Protein AF-0000000076389099 (afdb_homodimer)

Solvent-accessible surface area (backbone atoms only — not comparable to full-atom values): 16074 Å² total; per-residue (Å²): 128,78,60,70,57,68,73,58,76,85,37,38,51,99,83,23,36,51,42,69,87,50,42,46,72,28,43,32,80,46,98,59,46,45,61,16,41,26,41,45,70,89,50,29,36,35,32,27,28,55,93,76,33,27,37,35,35,23,40,55,43,75,42,72,93,77,41,32,37,44,74,42,82,73,49,76,37,84,53,46,90,39,62,63,44,41,48,42,60,40,80,84,64,50,34,39,34,37,34,8,23,58,6,36,41,32,43,18,41,65,90,44,66,85,50,58,37,33,40,80,76,37,53,44,87,58,46,4,33,57,35,67,25,59,22,75,72,51,45,39,35,38,37,25,22,53,70,71,15,36,35,37,36,41,29,64,108,129,79,63,70,56,69,74,59,77,85,37,38,51,100,84,22,36,52,42,70,88,51,41,46,72,27,43,31,78,45,97,58,44,45,60,16,42,26,40,44,69,91,49,28,37,35,34,27,28,54,91,76,32,25,37,35,35,24,41,55,42,75,42,72,94,75,42,33,37,43,72,43,82,74,47,75,36,82,53,48,91,40,64,64,44,43,50,42,61,41,81,84,64,50,36,38,36,36,34,8,23,58,4,37,43,32,43,18,40,66,90,45,66,84,48,57,37,33,40,79,75,37,53,45,90,58,45,4,32,58,35,68,25,57,23,75,70,50,46,39,34,40,36,26,22,54,72,70,16,36,36,35,35,41,29,62,107

Nearest PDB structures (foldseek):
  8j07-assembly1_i8  TM=8.523E-01  e=2.805E-09  Homo sapiens
  8era-assembly1_C  TM=6.599E-01  e=3.822E-05  Homo sapiens
  7y61-assembly1_N  TM=7.732E-01  e=1.620E-04  Homo sapiens
  7y61-assembly1_L  TM=7.638E-01  e=5.846E-04  Homo sapiens
  7mq8-assembly1_LT  TM=7.520E-01  e=2.757E-03  Homo sapiens

pLDDT: mean 86.6, std 12.48, range [26.02, 97.38]

Foldseek 3Di:
DPPPDPPQVVQAPPVSHGHPVVDQAADDDDPADFPEKEDAPPQWIWTAGPVQQKIWIWGWADDVVVRYIDTHTDDIEHHDPADDKYWYAALVNQWIWIWFQCQKIWIAGPVGRHDIDIDRFDHNVQRHWDDKDADNVNFKIWTAGDHDRDIDIDGDD/DPPPDPPQVVQAPPVSHGHPVVDQAADDDDPADFPEKEDAPPQWIWTAGPVQQKIWIWGWADDVVVRYIDTHTDDIEHHDPADDKYWYAALVNQWIWMWFQCQKIWIAGPVGRHDIDIDRFDHSVQRHWDDKDADNVNFKIWTAGDHDRDIDIGGDD

InterPro domains:
  IPR001680 WD40 repeat [PF00400] (78-108)
  IPR015943 WD40/YVTN repeat-like-containing domain superfamily [G3DSA:2.130.10.10] (15-155)
  IPR036322 WD40-repeat-containing domain superfamily [SSF50978] (26-150)

Structure (mmCIF, N/CA/C/O backbone):
data_AF-0000000076389099-model_v1
#
loop_
_entity.id
_entity.type
_entity.pdbx_description
1 polymer 'Cilia- and flagella-associated protein 43'
#
loop_
_atom_site.group_PDB
_atom_site.id
_atom_site.type_symbol
_atom_site.label_atom_id
_atom_site.label_alt_id
_atom_site.label_comp_id
_atom_site.label_asym_id
_atom_site.label_entity_id
_atom_site.label_seq_id
_atom_site.pdbx_PDB_ins_code
_atom_site.Cartn_x
_atom_site.Cartn_y
_atom_site.Cartn_z
_atom_site.occupancy
_atom_site.B_iso_or_equiv
_atom_site.auth_seq_id
_atom_site.auth_comp_id
_atom_site.auth_asym_id
_atom_site.auth_atom_id
_atom_site.pdbx_PDB_model_num
ATOM 1 N N . MET A 1 1 ? 6.801 -14.445 18.078 1 26.02 1 MET A N 1
ATOM 2 C CA . MET A 1 1 ? 6.898 -15.586 17.172 1 26.02 1 MET A CA 1
ATOM 3 C C . MET A 1 1 ? 7.344 -15.141 15.781 1 26.02 1 MET A C 1
ATOM 5 O O . MET A 1 1 ? 6.816 -14.164 15.242 1 26.02 1 MET A O 1
ATOM 9 N N . SER A 1 2 ? 8.555 -15.438 15.43 1 31.42 2 SER A N 1
ATOM 10 C CA . SER A 1 2 ? 9.234 -15.195 14.156 1 31.42 2 SER A CA 1
ATOM 11 C C . SER A 1 2 ? 8.367 -15.633 12.984 1 31.42 2 SER A C 1
ATOM 13 O O . SER A 1 2 ? 7.934 -16.781 12.914 1 31.42 2 SER A O 1
ATOM 15 N N . VAL A 1 3 ? 7.43 -14.883 12.625 1 38.19 3 VAL A N 1
ATOM 16 C CA . VAL A 1 3 ? 6.66 -15.352 11.477 1 38.19 3 VAL A CA 1
ATOM 17 C C . VAL A 1 3 ? 7.602 -15.922 10.422 1 38.19 3 VAL A C 1
ATOM 19 O O . VAL A 1 3 ? 8.477 -15.211 9.914 1 38.19 3 VAL A O 1
ATOM 22 N N . SER A 1 4 ? 7.918 -17.156 10.57 1 43 4 SER A N 1
ATOM 23 C CA . SER A 1 4 ? 8.75 -17.891 9.625 1 43 4 SER A CA 1
ATOM 24 C C . SER A 1 4 ? 8.305 -17.625 8.188 1 43 4 SER A C 1
ATOM 26 O O . SER A 1 4 ? 7.141 -17.859 7.844 1 43 4 SER A O 1
ATOM 28 N N . VAL A 1 5 ? 8.742 -16.531 7.664 1 50.53 5 VAL A N 1
ATOM 29 C CA . VAL A 1 5 ? 8.508 -16.375 6.23 1 50.53 5 VAL A CA 1
ATOM 30 C C . VAL A 1 5 ? 8.984 -17.625 5.5 1 50.53 5 VAL A C 1
ATOM 32 O O . VAL A 1 5 ? 9.992 -18.234 5.871 1 50.53 5 VAL A O 1
ATOM 35 N N . PRO A 1 6 ? 8.148 -18.281 4.812 1 55.38 6 PRO A N 1
ATOM 36 C CA . PRO A 1 6 ? 8.57 -19.453 4.059 1 55.38 6 PRO A CA 1
ATOM 37 C C . PRO A 1 6 ? 9.914 -19.266 3.354 1 55.38 6 PRO A C 1
ATOM 39 O O . PRO A 1 6 ? 10.25 -18.141 2.963 1 55.38 6 PRO A O 1
ATOM 42 N N . ASP A 1 7 ? 10.883 -20.078 3.682 1 58.12 7 ASP A N 1
ATOM 43 C CA . ASP A 1 7 ? 12.156 -20.078 2.979 1 58.12 7 ASP A CA 1
ATOM 44 C C . ASP A 1 7 ? 11.953 -20.125 1.466 1 58.12 7 ASP A C 1
ATOM 46 O O . ASP A 1 7 ? 11.828 -21.203 0.888 1 58.12 7 ASP A O 1
ATOM 50 N N . TYR A 1 8 ? 11.664 -19 0.843 1 59.75 8 TYR A N 1
ATOM 51 C CA . TYR A 1 8 ? 11.398 -18.891 -0.588 1 59.75 8 TYR A CA 1
ATOM 52 C C . TYR A 1 8 ? 12.641 -19.234 -1.397 1 59.75 8 TYR A C 1
ATOM 54 O O . TYR A 1 8 ? 12.547 -19.562 -2.58 1 59.75 8 TYR A O 1
ATOM 62 N N . SER A 1 9 ? 13.828 -19.203 -0.757 1 59.47 9 SER A N 1
ATOM 63 C CA . SER A 1 9 ? 15.07 -19.375 -1.502 1 59.47 9 SER A CA 1
ATOM 64 C C . SER A 1 9 ? 15.18 -20.781 -2.084 1 59.47 9 SER A C 1
ATOM 66 O O . SER A 1 9 ? 15.711 -20.969 -3.182 1 59.47 9 SER A O 1
ATOM 68 N N . GLN A 1 10 ? 14.711 -21.75 -1.269 1 60.28 10 GLN A N 1
ATOM 69 C CA . GLN A 1 10 ? 14.898 -23.125 -1.722 1 60.28 10 GLN A CA 1
ATOM 70 C C . GLN A 1 10 ? 13.82 -23.531 -2.727 1 60.28 10 GLN A C 1
ATOM 72 O O . GLN A 1 10 ? 13.898 -24.594 -3.338 1 60.28 10 GLN A O 1
ATOM 77 N N . ALA A 1 11 ? 12.992 -22.578 -3.061 1 66.5 11 ALA A N 1
ATOM 78 C CA . ALA A 1 11 ? 11.836 -22.984 -3.859 1 66.5 11 ALA A CA 1
ATOM 79 C C . ALA A 1 11 ? 11.789 -22.219 -5.18 1 66.5 11 ALA A C 1
ATOM 81 O 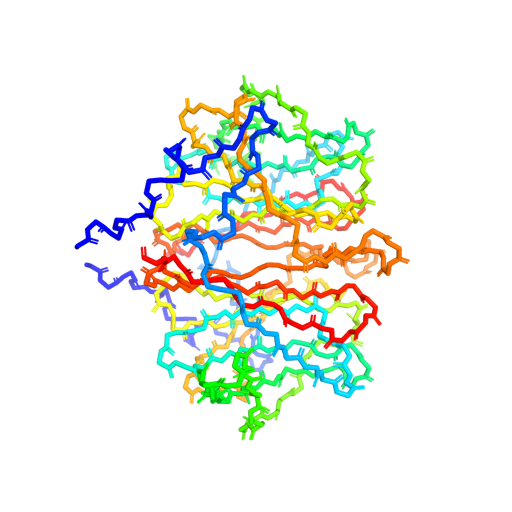O . ALA A 1 11 ? 10.711 -21.969 -5.723 1 66.5 11 ALA A O 1
ATOM 82 N N . THR A 1 12 ? 13.039 -21.875 -5.652 1 75.5 12 THR A N 1
ATOM 83 C CA . THR A 1 12 ? 12.969 -21.078 -6.875 1 75.5 12 THR A CA 1
ATOM 84 C C . THR A 1 12 ? 13.742 -21.75 -8.008 1 75.5 12 THR A C 1
ATOM 86 O O . THR A 1 12 ? 14.648 -22.547 -7.754 1 75.5 12 THR A O 1
ATOM 89 N N . ASN A 1 13 ? 13.289 -21.609 -9.234 1 78.75 13 ASN A N 1
ATOM 90 C CA . ASN A 1 13 ? 14.062 -22.047 -10.391 1 78.75 13 ASN A CA 1
ATOM 91 C C . ASN A 1 13 ? 15.211 -21.078 -10.688 1 78.75 13 ASN A C 1
ATOM 93 O O . ASN A 1 13 ? 15.5 -20.188 -9.891 1 78.75 13 ASN A O 1
ATOM 97 N N . TYR A 1 14 ? 15.922 -21.422 -11.805 1 76 14 TYR A N 1
ATOM 98 C CA . TYR A 1 14 ? 17.125 -20.656 -12.133 1 76 14 TYR A CA 1
ATOM 99 C C . TYR A 1 14 ? 16.766 -19.203 -12.453 1 76 14 TYR A C 1
ATOM 101 O O . TYR A 1 14 ? 17.641 -18.328 -12.445 1 76 14 TYR A O 1
ATOM 109 N N . ARG A 1 15 ? 15.523 -18.953 -12.75 1 78.56 15 ARG A N 1
ATOM 110 C CA . ARG A 1 15 ? 15.086 -17.594 -13.07 1 78.56 15 ARG A CA 1
ATOM 111 C C . ARG A 1 15 ? 14.547 -16.891 -11.828 1 78.56 15 ARG A C 1
ATOM 113 O O . ARG A 1 15 ? 13.984 -15.797 -11.922 1 78.56 15 ARG A O 1
ATOM 120 N N . GLY A 1 16 ? 14.57 -17.484 -10.695 1 81.19 16 GLY A N 1
ATOM 121 C CA . GLY A 1 16 ? 14.102 -16.875 -9.461 1 81.19 16 GLY A CA 1
ATOM 122 C C . GLY A 1 16 ? 12.602 -17.016 -9.266 1 81.19 16 GLY A C 1
ATOM 123 O O . GLY A 1 16 ? 12.016 -16.344 -8.414 1 81.19 16 GLY A O 1
ATOM 124 N N . GLU A 1 17 ? 12.008 -17.812 -10.133 1 84.12 17 GLU A N 1
ATOM 125 C CA . GLU A 1 17 ? 10.57 -18.016 -10.016 1 84.12 17 GLU A CA 1
ATOM 126 C C . GLU A 1 17 ? 10.242 -19.062 -8.945 1 84.12 17 GLU A C 1
ATOM 128 O O . GLU A 1 17 ? 10.836 -20.141 -8.922 1 84.12 17 GLU A O 1
ATOM 133 N N . LEU A 1 18 ? 9.367 -18.656 -8.102 1 82.69 18 LEU A N 1
ATOM 134 C CA . LEU A 1 18 ? 8.961 -19.562 -7.031 1 82.69 18 LEU A CA 1
ATOM 135 C C . LEU A 1 18 ? 8.211 -20.766 -7.598 1 82.69 18 LEU A C 1
ATOM 137 O O . LEU A 1 18 ? 7.352 -20.625 -8.469 1 82.69 18 LEU A O 1
ATOM 141 N N . ALA A 1 19 ? 8.531 -21.891 -7.02 1 77.06 19 ALA A N 1
ATOM 142 C CA . ALA A 1 19 ? 7.867 -23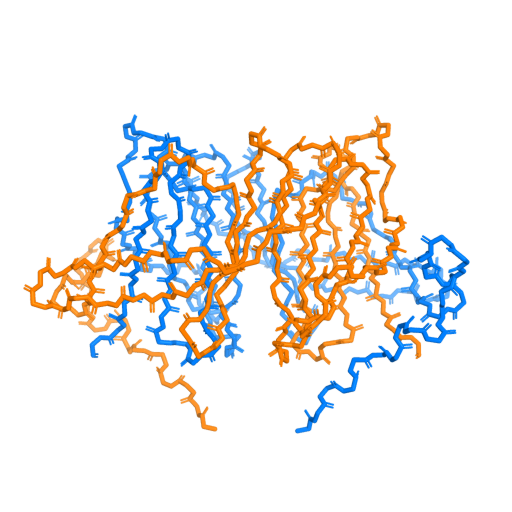.125 -7.453 1 77.06 19 ALA A CA 1
ATOM 143 C C . ALA A 1 19 ? 6.395 -23.109 -7.066 1 77.06 19 ALA A C 1
ATOM 145 O O . ALA A 1 19 ? 6.039 -22.719 -5.949 1 77.06 19 ALA A O 1
ATOM 146 N N . THR A 1 20 ? 5.57 -23.453 -8.023 1 74.94 20 THR A N 1
ATOM 147 C CA . THR A 1 20 ? 4.129 -23.484 -7.801 1 74.94 20 THR A CA 1
ATOM 148 C C . THR A 1 20 ? 3.783 -24.438 -6.656 1 74.94 20 THR A C 1
ATOM 150 O O . THR A 1 20 ? 2.75 -24.266 -6 1 74.94 20 THR A O 1
ATOM 153 N N . SER A 1 21 ? 4.684 -25.406 -6.426 1 75.81 21 SER A N 1
ATOM 154 C CA . SER A 1 21 ? 4.418 -26.406 -5.398 1 75.81 21 SER A CA 1
ATOM 155 C C . SER A 1 21 ? 4.594 -25.828 -4 1 75.81 21 SER A C 1
ATOM 157 O O . SER A 1 21 ? 4.133 -26.406 -3.018 1 75.81 21 SER A O 1
ATOM 159 N N . THR A 1 22 ? 5.176 -24.719 -3.904 1 74.5 22 THR A N 1
ATOM 160 C CA . THR A 1 22 ? 5.48 -24.172 -2.59 1 74.5 22 THR A CA 1
ATOM 161 C C . THR A 1 22 ? 4.438 -23.125 -2.184 1 74.5 22 THR A C 1
ATOM 163 O O . THR A 1 22 ? 4.422 -22.672 -1.039 1 74.5 22 THR A O 1
ATOM 166 N N . ILE A 1 23 ? 3.545 -22.906 -3.113 1 77.38 23 ILE A N 1
ATOM 167 C CA . ILE A 1 23 ? 2.578 -21.844 -2.85 1 77.38 23 ILE A CA 1
ATOM 168 C C . ILE A 1 23 ? 1.169 -22.344 -3.166 1 77.38 23 ILE A C 1
ATOM 170 O O . ILE A 1 23 ? 0.977 -23.141 -4.09 1 77.38 23 ILE A O 1
ATOM 174 N N . ASN A 1 24 ? 0.355 -22.109 -2.223 1 82.38 24 ASN A N 1
ATOM 175 C CA . ASN A 1 24 ? -1.062 -22.266 -2.537 1 82.38 24 ASN A CA 1
ATOM 176 C C . ASN A 1 24 ? -1.649 -20.969 -3.104 1 82.38 24 ASN A C 1
ATOM 178 O O . ASN A 1 24 ? -1.591 -19.922 -2.461 1 82.38 24 ASN A O 1
ATOM 182 N N . LYS A 1 25 ? -2.043 -21.094 -4.297 1 85.38 25 LYS A N 1
ATOM 183 C CA . LYS A 1 25 ? -2.605 -19.938 -5.004 1 85.38 25 LYS A CA 1
ATOM 184 C C . LYS A 1 25 ? -4.117 -20.078 -5.168 1 85.38 25 LYS A C 1
ATOM 186 O O . LYS A 1 25 ? -4.594 -21.062 -5.75 1 85.38 25 LYS A O 1
ATOM 191 N N . LEU A 1 26 ? -4.883 -19.219 -4.559 1 88.75 26 LEU A N 1
ATOM 192 C CA . LEU A 1 26 ? -6.332 -19.156 -4.699 1 88.75 26 LEU A CA 1
ATOM 193 C C . LEU A 1 26 ? -6.758 -17.875 -5.414 1 88.75 26 LEU A C 1
ATOM 195 O O . LEU A 1 26 ? -6.129 -16.828 -5.254 1 88.75 26 LEU A O 1
ATOM 199 N N . LYS A 1 27 ? -7.832 -17.969 -6.148 1 90.25 27 LYS A N 1
ATOM 200 C CA . LYS A 1 27 ? -8.281 -16.812 -6.918 1 90.25 27 LYS A CA 1
ATOM 201 C C . LYS A 1 27 ? -9.742 -16.484 -6.617 1 90.25 27 LYS A C 1
ATOM 203 O O . LYS A 1 27 ? -10.508 -17.375 -6.227 1 90.25 27 LYS A O 1
ATOM 208 N N . CYS A 1 28 ? -10.047 -15.281 -6.711 1 93.19 28 CYS A N 1
ATOM 209 C CA . CYS A 1 28 ? -11.414 -14.789 -6.602 1 93.19 28 CYS A CA 1
ATOM 210 C C . CYS A 1 28 ? -11.695 -13.711 -7.641 1 93.19 28 CYS A C 1
ATOM 212 O O . CYS A 1 28 ? -10.836 -12.867 -7.914 1 93.19 28 CYS A O 1
ATOM 214 N N . GLN A 1 29 ? -12.914 -13.797 -8.195 1 91.19 29 GLN A N 1
ATOM 215 C CA . GLN A 1 29 ? -13.344 -12.781 -9.148 1 91.19 29 GLN A CA 1
ATOM 216 C C . GLN A 1 29 ? -14.43 -11.891 -8.562 1 91.19 29 GLN A C 1
ATOM 218 O O . GLN A 1 29 ? -15.453 -12.383 -8.078 1 91.19 29 GLN A O 1
ATOM 223 N N . LEU A 1 30 ? -14.188 -10.641 -8.578 1 91 30 LEU A N 1
ATOM 224 C CA . LEU A 1 30 ? -15.172 -9.672 -8.102 1 91 30 LEU A CA 1
ATOM 225 C C . LEU A 1 30 ? -15.867 -8.984 -9.273 1 91 30 LEU A C 1
ATOM 227 O O . LEU A 1 30 ? -15.312 -8.914 -10.375 1 91 30 LEU A O 1
ATOM 231 N N . ASP A 1 31 ? -17.078 -8.5 -9.047 1 85.38 31 ASP A N 1
ATOM 232 C CA . ASP A 1 31 ? -17.859 -7.809 -10.078 1 85.38 31 ASP A CA 1
ATOM 233 C C . ASP A 1 31 ? -17.234 -6.449 -10.398 1 85.38 31 ASP A C 1
ATOM 235 O O . ASP A 1 31 ? -17.422 -5.926 -11.5 1 85.38 31 ASP A O 1
ATOM 239 N N . PHE A 1 32 ? -16.578 -5.887 -9.383 1 86.25 32 PHE A N 1
ATOM 240 C CA . PHE A 1 32 ? -15.906 -4.605 -9.586 1 86.25 32 PHE A CA 1
ATOM 241 C C . PHE A 1 32 ? -14.461 -4.668 -9.094 1 86.25 32 PHE A C 1
ATOM 243 O O . PHE A 1 32 ? -14.172 -5.316 -8.094 1 86.25 32 PHE A O 1
ATOM 250 N N . PRO A 1 33 ? -13.641 -4.012 -9.82 1 88.69 33 PRO A N 1
ATOM 251 C CA . PRO A 1 33 ? -12.242 -4.043 -9.406 1 88.69 33 PRO A CA 1
ATOM 252 C C . PRO A 1 33 ? -11.992 -3.246 -8.125 1 88.69 33 PRO A C 1
ATOM 254 O O . PRO A 1 33 ? -12.602 -2.195 -7.918 1 88.69 33 PRO A O 1
ATOM 257 N N . LEU A 1 34 ? -11.195 -3.768 -7.227 1 93.06 34 LEU A N 1
ATOM 258 C CA . LEU A 1 34 ? -10.695 -3.033 -6.066 1 93.06 34 LEU A CA 1
ATOM 259 C C . LEU A 1 34 ? -9.375 -2.342 -6.383 1 93.06 34 LEU A C 1
ATOM 261 O O . LEU A 1 34 ? -8.477 -2.953 -6.965 1 93.06 34 LEU A O 1
ATOM 265 N N . THR A 1 35 ? -9.305 -1.094 -6.074 1 92.62 35 THR A N 1
ATOM 266 C CA . THR A 1 35 ? -8.109 -0.33 -6.414 1 92.62 35 THR A CA 1
ATOM 267 C C . THR A 1 35 ? -7.051 -0.458 -5.32 1 92.62 35 THR A C 1
ATOM 269 O O . THR A 1 35 ? -5.879 -0.15 -5.543 1 92.62 35 THR A O 1
ATOM 272 N N . SER A 1 36 ? -7.418 -0.853 -4.191 1 95.44 36 SER A N 1
ATOM 273 C CA . SER A 1 36 ? -6.523 -1.111 -3.068 1 95.44 36 SER A CA 1
ATOM 274 C C . SER A 1 36 ? -7.125 -2.131 -2.107 1 95.44 36 SER A C 1
ATOM 276 O O . SER A 1 36 ? -8.352 -2.229 -1.982 1 95.44 36 SER A O 1
ATOM 278 N N . VAL A 1 37 ? -6.215 -2.879 -1.463 1 95.81 37 VAL A N 1
ATOM 279 C CA . VAL A 1 37 ? -6.66 -3.889 -0.507 1 95.81 37 VAL A CA 1
ATOM 280 C C . VAL A 1 37 ? -5.773 -3.85 0.735 1 95.81 37 VAL A C 1
ATOM 282 O O . VAL A 1 37 ? -4.598 -3.479 0.657 1 95.81 37 VAL A O 1
ATOM 285 N N . ALA A 1 38 ? -6.293 -4.156 1.834 1 95.19 38 ALA A N 1
ATOM 286 C CA . ALA A 1 38 ? -5.602 -4.352 3.105 1 95.19 38 ALA A CA 1
ATOM 287 C C . ALA A 1 38 ? -6.098 -5.609 3.811 1 95.19 38 ALA A C 1
ATOM 289 O O . ALA A 1 38 ? -7.297 -5.762 4.051 1 95.19 38 ALA A O 1
ATOM 290 N N . LEU A 1 39 ? -5.164 -6.469 4.137 1 92.62 39 LEU A N 1
ATOM 291 C CA . LEU A 1 39 ? -5.523 -7.766 4.699 1 92.62 39 LEU A CA 1
ATOM 292 C C . LEU A 1 39 ? -5.438 -7.742 6.223 1 92.62 39 LEU A C 1
ATOM 294 O O . LEU A 1 39 ? -4.383 -7.434 6.781 1 92.62 39 LEU A O 1
ATOM 298 N N . HIS A 1 40 ? -6.539 -7.941 6.805 1 88.38 40 HIS A N 1
ATOM 299 C CA . HIS A 1 40 ? -6.617 -8.016 8.258 1 88.38 40 HIS A CA 1
ATOM 300 C C . HIS A 1 40 ? -6.504 -9.461 8.742 1 88.38 40 HIS A C 1
ATOM 302 O O . HIS A 1 40 ? -6.562 -10.391 7.934 1 88.38 40 HIS A O 1
ATOM 308 N N . HIS A 1 41 ? -6.305 -9.438 9.969 1 78.38 41 HIS A N 1
ATOM 309 C CA . HIS A 1 41 ? -6.312 -10.781 10.539 1 78.38 41 HIS A CA 1
ATOM 310 C C . HIS A 1 41 ? -7.738 -11.305 10.695 1 78.38 41 HIS A C 1
ATOM 312 O O . HIS A 1 41 ? -8.703 -10.602 10.383 1 78.38 41 HIS A O 1
ATOM 318 N N . ASN A 1 42 ? -7.973 -12.523 10.867 1 77.62 42 ASN A N 1
ATOM 319 C CA . ASN A 1 42 ? -9.258 -13.156 11.148 1 77.62 42 ASN A CA 1
ATOM 320 C C . ASN A 1 42 ? -10.117 -13.25 9.898 1 77.62 42 ASN A C 1
ATOM 322 O O . ASN A 1 42 ? -11.328 -13.008 9.945 1 77.62 42 ASN A O 1
ATOM 326 N N . ASN A 1 43 ? -9.602 -13.352 8.781 1 83.12 43 ASN A N 1
ATOM 327 C CA . ASN A 1 43 ? -10.266 -13.641 7.516 1 83.12 43 ASN A CA 1
ATOM 328 C C . ASN A 1 43 ? -11.047 -12.43 7.008 1 83.12 43 ASN A C 1
ATOM 330 O O . ASN A 1 43 ? -12.117 -12.578 6.422 1 83.12 43 ASN A O 1
ATOM 334 N N . HIS A 1 44 ? -10.656 -11.242 7.434 1 92.12 44 HIS A N 1
ATOM 335 C CA . HIS A 1 44 ? -11.258 -10.039 6.867 1 92.12 44 HIS A CA 1
ATOM 336 C C . HIS A 1 44 ? -10.281 -9.328 5.941 1 92.12 44 HIS A C 1
ATOM 338 O O . HIS A 1 44 ? -9.062 -9.391 6.137 1 92.12 44 HIS A O 1
ATOM 344 N N . ILE A 1 45 ? -10.883 -8.719 4.984 1 94.25 45 ILE A N 1
ATOM 345 C CA . ILE A 1 45 ? -10.117 -7.906 4.043 1 94.25 45 ILE A CA 1
ATOM 346 C C . ILE A 1 45 ? -10.859 -6.605 3.752 1 94.25 45 ILE A C 1
ATOM 348 O O . ILE A 1 45 ? -12.094 -6.59 3.689 1 94.25 45 ILE A O 1
ATOM 352 N N . PHE A 1 46 ? -10.148 -5.547 3.676 1 96.38 46 PHE A N 1
ATOM 353 C CA . PHE A 1 46 ? -10.711 -4.258 3.297 1 96.38 46 PHE A CA 1
ATOM 354 C C . PHE A 1 46 ? -10.352 -3.914 1.854 1 96.38 46 PHE A C 1
ATOM 356 O O . PHE A 1 46 ? -9.242 -4.195 1.4 1 96.38 46 PHE A O 1
ATOM 363 N N . GLY A 1 47 ? -11.242 -3.34 1.154 1 96.19 47 GLY A N 1
ATOM 364 C CA . GLY A 1 47 ? -11.023 -2.934 -0.225 1 96.19 47 GLY A CA 1
ATOM 365 C C . GLY A 1 47 ? -11.562 -1.55 -0.534 1 96.19 47 GLY A C 1
ATOM 366 O O . GLY A 1 47 ? -12.562 -1.125 0.044 1 96.19 47 GLY A O 1
ATOM 367 N N . TYR A 1 48 ? -10.867 -0.876 -1.363 1 96.56 48 TYR A N 1
ATOM 368 C CA . TYR A 1 48 ? -11.367 0.392 -1.881 1 96.56 48 TYR A CA 1
ATOM 369 C C . TYR A 1 48 ? -11.93 0.224 -3.289 1 96.56 48 TYR A C 1
ATOM 371 O O . TYR A 1 48 ? -11.281 -0.382 -4.148 1 96.56 48 TYR A O 1
ATOM 379 N N . CYS A 1 49 ? -13.055 0.724 -3.516 1 93.5 49 CYS A N 1
ATOM 380 C CA . CYS A 1 49 ? -13.688 0.69 -4.828 1 93.5 49 CYS A CA 1
ATOM 381 C C . CYS A 1 49 ? -13.797 2.09 -5.418 1 93.5 49 CYS A C 1
ATOM 383 O O . CYS A 1 49 ? -14.531 2.934 -4.906 1 93.5 49 CYS A O 1
ATOM 385 N N . ASN A 1 50 ? -13.062 2.275 -6.484 1 91.56 50 ASN A N 1
ATOM 386 C CA . ASN A 1 50 ? -13.039 3.592 -7.113 1 91.56 50 ASN A CA 1
ATOM 387 C C . ASN A 1 50 ? -14.398 3.945 -7.715 1 91.56 50 ASN A C 1
ATOM 389 O O . ASN A 1 50 ? -14.812 5.105 -7.684 1 91.56 50 ASN A O 1
ATOM 393 N N . ALA A 1 51 ? -15.086 3.021 -8.297 1 90.06 51 ALA A N 1
ATOM 394 C CA . ALA A 1 51 ? -16.359 3.264 -8.984 1 90.06 51 ALA A CA 1
ATOM 395 C C . ALA A 1 51 ? -17.391 3.846 -8.023 1 90.06 51 ALA A C 1
ATOM 397 O O . ALA A 1 51 ? -18.156 4.734 -8.398 1 90.06 51 ALA A O 1
ATOM 398 N N . THR A 1 52 ? -17.438 3.395 -6.809 1 92.38 52 THR A N 1
ATOM 399 C CA . THR A 1 52 ? -18.438 3.85 -5.84 1 92.38 52 THR A CA 1
ATOM 400 C C . THR A 1 52 ? -17.797 4.781 -4.812 1 92.38 52 THR A C 1
ATOM 402 O O . THR A 1 52 ? -18.484 5.262 -3.9 1 92.38 52 THR A O 1
ATOM 405 N N . LYS A 1 53 ? -16.453 4.992 -4.863 1 94.69 53 LYS A N 1
ATOM 406 C CA . LYS A 1 53 ? -15.703 5.828 -3.938 1 94.69 53 LYS A CA 1
ATOM 407 C C . LYS A 1 53 ? -15.945 5.406 -2.49 1 94.69 53 LYS A C 1
ATOM 409 O O . LYS A 1 53 ? -16.234 6.242 -1.633 1 94.69 53 LYS A O 1
ATOM 414 N N . SER A 1 54 ? -15.828 4.125 -2.312 1 96.31 54 SER A N 1
ATOM 415 C CA . SER A 1 54 ? -16.188 3.584 -1.006 1 96.31 54 SER A CA 1
ATOM 416 C C . SER A 1 54 ? -15.148 2.57 -0.523 1 96.31 54 SER A C 1
ATOM 418 O O . SER A 1 54 ? -14.367 2.051 -1.318 1 96.31 54 SER A O 1
ATOM 420 N N . ILE A 1 55 ? -15.141 2.379 0.787 1 97.38 55 ILE A N 1
ATOM 421 C CA . ILE A 1 55 ? -14.344 1.351 1.451 1 97.38 55 ILE A CA 1
ATOM 422 C C . ILE A 1 55 ? -15.25 0.201 1.886 1 97.38 55 ILE A C 1
ATOM 424 O O . ILE A 1 55 ? -16.297 0.425 2.502 1 97.38 55 ILE A O 1
ATOM 428 N N . HIS A 1 56 ? -14.859 -0.98 1.541 1 96.81 56 HIS A N 1
ATOM 429 C CA . HIS A 1 56 ? -15.617 -2.18 1.871 1 96.81 56 HIS A CA 1
ATOM 430 C C . HIS A 1 56 ? -14.844 -3.078 2.83 1 96.81 56 HIS A C 1
ATOM 432 O O . HIS A 1 56 ? -13.633 -3.244 2.689 1 96.81 56 HIS A O 1
ATOM 438 N N . LYS A 1 57 ? -15.562 -3.588 3.779 1 96.75 57 LYS A N 1
ATOM 439 C CA . LYS A 1 57 ? -15.086 -4.711 4.582 1 96.75 57 LYS A CA 1
ATOM 440 C C . LYS A 1 57 ? -15.719 -6.02 4.129 1 96.75 57 LYS A C 1
ATOM 442 O O . LYS A 1 57 ? -16.938 -6.109 3.994 1 96.75 57 LYS A O 1
ATOM 447 N N . PHE A 1 58 ? -14.891 -7.031 3.875 1 96.25 58 PHE A N 1
ATOM 448 C CA . PHE A 1 58 ? -15.383 -8.336 3.436 1 96.25 58 PHE A CA 1
ATOM 449 C C . PHE A 1 58 ? -14.945 -9.43 4.402 1 96.25 58 PHE A C 1
ATOM 451 O O . PHE A 1 58 ? -13.852 -9.367 4.969 1 96.25 58 PHE A O 1
ATOM 458 N N . LEU A 1 59 ? -15.766 -10.383 4.555 1 95.31 59 LEU A N 1
ATOM 459 C CA . LEU A 1 59 ? -15.352 -11.656 5.137 1 95.31 59 LEU A CA 1
ATOM 460 C C . LEU A 1 59 ? -14.836 -12.602 4.062 1 95.31 59 LEU A C 1
ATOM 462 O O . LEU A 1 59 ? -15.461 -12.773 3.016 1 95.31 59 LEU A O 1
ATOM 466 N N . ILE A 1 60 ? -13.656 -13.109 4.285 1 92.94 60 ILE A N 1
ATOM 467 C CA . ILE A 1 60 ? -13.086 -14.062 3.338 1 92.94 60 ILE A CA 1
ATOM 468 C C . ILE A 1 60 ? -13.617 -15.469 3.629 1 92.94 60 ILE A C 1
ATOM 470 O O . ILE A 1 60 ? -13.531 -15.945 4.758 1 92.94 60 ILE A O 1
ATOM 474 N N . THR A 1 61 ? -14.133 -16.016 2.701 1 91.94 61 THR A N 1
ATOM 475 C CA . THR A 1 61 ? -14.539 -17.406 2.779 1 91.94 61 THR A CA 1
ATOM 476 C C . THR A 1 61 ? -13.781 -18.25 1.751 1 91.94 61 THR A C 1
ATOM 478 O O . THR A 1 61 ? -13.547 -17.797 0.627 1 91.94 61 THR A O 1
ATOM 481 N N . THR A 1 62 ? -13.359 -19.406 2.275 1 87.94 62 THR A N 1
ATOM 482 C CA . THR A 1 62 ? -12.523 -20.234 1.401 1 87.94 62 THR A CA 1
ATOM 483 C C . THR A 1 62 ? -13.156 -21.594 1.167 1 87.94 62 THR A C 1
ATOM 485 O O . THR A 1 62 ? -13.781 -22.156 2.068 1 87.94 62 THR A O 1
ATOM 488 N N . ASP A 1 63 ? -13.156 -21.969 -0.082 1 86.75 63 ASP A N 1
ATOM 489 C CA . ASP A 1 63 ? -13.406 -23.344 -0.505 1 86.75 63 ASP A CA 1
ATOM 490 C C . ASP A 1 63 ? -12.133 -23.984 -1.042 1 86.75 63 ASP A C 1
ATOM 492 O O . ASP A 1 63 ? -11.844 -23.906 -2.238 1 86.75 63 ASP A O 1
ATOM 496 N N . GLU A 1 64 ? -11.344 -24.625 -0.277 1 79 64 GLU A N 1
ATOM 497 C CA . GLU A 1 64 ? -10.031 -25.156 -0.625 1 79 64 GLU A CA 1
ATOM 498 C C . GLU A 1 64 ? -10.148 -26.25 -1.69 1 79 64 GLU A C 1
ATOM 500 O O . GLU A 1 64 ? -9.266 -26.391 -2.545 1 79 64 GLU A O 1
ATOM 505 N N . ALA A 1 65 ? -11.18 -27.031 -1.58 1 82.38 65 ALA A N 1
ATOM 506 C CA . ALA A 1 65 ? -11.383 -28.109 -2.547 1 82.38 65 ALA A CA 1
ATOM 507 C C . ALA A 1 65 ? -11.484 -27.562 -3.967 1 82.38 65 ALA A C 1
ATOM 509 O O . ALA A 1 65 ? -10.984 -28.172 -4.914 1 82.38 65 ALA A O 1
ATOM 510 N N . ARG A 1 66 ? -12.016 -26.422 -4.09 1 82.25 66 ARG A N 1
ATOM 511 C CA . ARG A 1 66 ? -12.203 -25.812 -5.402 1 82.25 66 ARG A CA 1
ATOM 512 C C . ARG A 1 66 ? -11.086 -24.812 -5.711 1 82.25 66 ARG A C 1
ATOM 514 O O . ARG A 1 66 ? -11.016 -24.281 -6.82 1 82.25 66 ARG A O 1
ATOM 521 N N . GLY A 1 67 ? -10.219 -24.484 -4.742 1 82.12 67 GLY A N 1
ATOM 522 C CA . GLY A 1 67 ? -9.133 -23.531 -4.93 1 82.12 67 GLY A CA 1
ATOM 523 C C . GLY A 1 67 ? -9.609 -22.109 -5.098 1 82.12 67 GLY A C 1
ATOM 524 O O . GLY A 1 67 ? -9.008 -21.328 -5.852 1 82.12 67 GLY A O 1
ATOM 525 N N . ILE A 1 68 ? -10.797 -21.859 -4.527 1 84.12 68 ILE A N 1
ATOM 526 C CA . ILE A 1 68 ? -11.336 -20.516 -4.676 1 84.12 68 ILE A CA 1
ATOM 527 C C . ILE A 1 68 ? -11.602 -19.906 -3.303 1 84.12 68 ILE A C 1
ATOM 529 O O . ILE A 1 68 ? -11.844 -20.625 -2.332 1 84.12 68 ILE A O 1
ATOM 533 N N . PHE A 1 69 ? -11.43 -18.609 -3.217 1 89.88 69 PHE A N 1
ATOM 534 C CA . PHE A 1 69 ? -11.938 -17.891 -2.057 1 89.88 69 PHE A CA 1
ATOM 535 C C . PHE A 1 69 ? -12.914 -16.797 -2.484 1 89.88 69 PHE A C 1
ATOM 537 O O . PHE A 1 69 ? -12.977 -16.453 -3.664 1 89.88 69 PHE A O 1
ATOM 544 N N . SER A 1 70 ? -13.727 -16.5 -1.626 1 92.31 70 SER A N 1
ATOM 545 C CA . SER A 1 70 ? -14.742 -15.484 -1.91 1 92.31 70 SER A CA 1
ATOM 546 C C . SER A 1 70 ? -14.773 -14.406 -0.829 1 92.31 70 SER A C 1
ATOM 548 O O . SER A 1 70 ? -14.336 -14.641 0.3 1 92.31 70 SER A O 1
ATOM 550 N N . LEU A 1 71 ? -15.273 -13.289 -1.313 1 94.25 71 LEU A N 1
ATOM 551 C CA . LEU A 1 71 ? -15.406 -12.156 -0.4 1 94.25 71 LEU A CA 1
ATOM 552 C C . LEU A 1 71 ? -16.875 -11.844 -0.143 1 94.25 71 LEU A C 1
ATOM 554 O O . LEU A 1 71 ? -17.625 -11.523 -1.073 1 94.25 71 LEU A O 1
ATOM 558 N N . MET A 1 72 ? -17.219 -11.953 1.039 1 94.62 72 MET A N 1
ATOM 559 C CA . MET A 1 72 ? -18.594 -11.609 1.436 1 94.62 72 MET A CA 1
ATOM 560 C C . MET A 1 72 ? -18.641 -10.211 2.029 1 94.62 72 MET A C 1
ATOM 562 O O . MET A 1 72 ? -18.047 -9.945 3.076 1 94.62 72 MET A O 1
ATOM 566 N N . PRO A 1 73 ? -19.391 -9.289 1.369 1 94.5 73 PRO A N 1
ATOM 567 C CA . PRO A 1 73 ? -19.453 -7.926 1.889 1 94.5 73 PRO A CA 1
ATOM 568 C C . PRO A 1 73 ? -20.062 -7.855 3.287 1 94.5 73 PRO A C 1
ATOM 570 O O . PRO A 1 73 ? -21.047 -8.547 3.57 1 94.5 73 PRO A O 1
ATOM 573 N N . GLN A 1 74 ? -19.453 -7.078 4.145 1 95.62 74 GLN A N 1
ATOM 574 C CA . GLN A 1 74 ? -19.938 -6.914 5.508 1 95.62 74 GLN A CA 1
ATOM 575 C C . GLN A 1 74 ? -20.297 -5.461 5.793 1 95.62 74 GLN A C 1
ATOM 577 O O . GLN A 1 74 ? -21.359 -5.176 6.375 1 95.62 74 GLN A O 1
ATOM 582 N N . VAL A 1 75 ? -19.5 -4.531 5.504 1 96.38 75 VAL A N 1
ATOM 583 C CA . VAL A 1 75 ? -19.656 -3.113 5.805 1 96.38 75 VAL A CA 1
ATOM 584 C C . VAL A 1 75 ? -19.234 -2.277 4.598 1 96.38 75 VAL A C 1
ATOM 586 O O . VAL A 1 75 ? -18.297 -2.646 3.881 1 96.38 75 VAL A O 1
ATOM 589 N N . LYS A 1 76 ? -19.875 -1.271 4.309 1 96.94 76 LYS A N 1
ATOM 590 C CA . LYS A 1 76 ? -19.516 -0.27 3.311 1 96.94 76 LYS A CA 1
ATOM 591 C C . LYS A 1 76 ? -19.547 1.137 3.902 1 96.94 76 LYS A C 1
ATOM 593 O O . LYS A 1 76 ? -20.531 1.525 4.531 1 96.94 76 LYS A O 1
ATOM 598 N N . VAL A 1 77 ? -18.516 1.864 3.779 1 97.31 77 VAL A N 1
ATOM 599 C CA . VAL A 1 77 ? -18.484 3.246 4.246 1 97.31 77 VAL A CA 1
ATOM 600 C C . VAL A 1 77 ? -17.953 4.156 3.143 1 97.31 77 VAL A C 1
ATOM 602 O O . VAL A 1 77 ? -17.297 3.688 2.205 1 97.31 77 VAL A O 1
ATOM 605 N N . GLU A 1 78 ? -18.219 5.441 3.246 1 95.38 78 GLU A N 1
ATOM 606 C CA . GLU A 1 78 ? -17.719 6.406 2.268 1 95.38 78 GLU A CA 1
ATOM 607 C C . GLU A 1 78 ? -16.203 6.59 2.389 1 95.38 78 GLU A C 1
ATOM 609 O O . GLU A 1 78 ? -15.672 6.66 3.498 1 95.38 78 GLU A O 1
ATOM 614 N N . GLY A 1 79 ? -15.531 6.594 1.289 1 94.69 79 GLY A N 1
ATOM 615 C CA . GLY A 1 79 ? -14.102 6.84 1.253 1 94.69 79 GLY A CA 1
ATOM 616 C C . GLY A 1 79 ? -13.742 8.266 0.875 1 94.69 79 GLY A C 1
ATOM 617 O O . GLY A 1 79 ? -14.281 9.219 1.446 1 94.69 79 GLY A O 1
ATOM 618 N N . HIS A 1 80 ? -12.789 8.422 -0.012 1 94.75 80 HIS A N 1
ATOM 619 C CA . HIS A 1 80 ? -12.352 9.719 -0.504 1 94.75 80 HIS A CA 1
ATOM 620 C C . HIS A 1 80 ? -13.203 10.188 -1.679 1 94.75 80 HIS A C 1
ATOM 622 O O . HIS A 1 80 ? -13.547 9.383 -2.555 1 94.75 80 HIS A O 1
ATOM 628 N N . GLN A 1 81 ? -13.523 11.445 -1.757 1 88.31 81 GLN A N 1
ATOM 629 C CA . GLN A 1 81 ? -14.367 11.969 -2.828 1 88.31 81 GLN A CA 1
ATOM 630 C C . GLN A 1 81 ? -13.586 12.102 -4.129 1 88.31 81 GLN A C 1
ATOM 632 O O . GLN A 1 81 ? -14.156 12.016 -5.219 1 88.31 81 GLN A O 1
ATOM 637 N N . LEU A 1 82 ? -12.32 12.398 -3.934 1 91.56 82 LEU A N 1
ATOM 638 C CA . LEU A 1 82 ? -11.469 12.43 -5.121 1 91.56 82 LEU A CA 1
ATOM 639 C C . LEU A 1 82 ? -10.648 11.148 -5.242 1 91.56 82 LEU A C 1
ATOM 641 O O . LEU A 1 82 ? -9.656 10.977 -4.531 1 91.56 82 LEU A O 1
ATOM 645 N N . ALA A 1 83 ? -11.008 10.156 -6.074 1 81.69 83 ALA A N 1
ATOM 646 C CA . ALA A 1 83 ? -10.359 8.875 -6.332 1 81.69 83 ALA A CA 1
ATOM 647 C C . ALA A 1 83 ? -9.156 9.047 -7.262 1 81.69 83 ALA A C 1
ATOM 649 O O . ALA A 1 83 ? -9.031 10.07 -7.941 1 81.69 83 ALA A O 1
ATOM 650 N N . PRO A 1 84 ? -8.258 8.047 -7.289 1 87.31 84 PRO A N 1
ATOM 651 C CA . PRO A 1 84 ? -8.336 6.773 -6.57 1 87.31 84 PRO A CA 1
ATOM 652 C C . PRO A 1 84 ? -7.883 6.891 -5.113 1 87.31 84 PRO A C 1
ATOM 654 O O . PRO A 1 84 ? -7.105 7.785 -4.773 1 87.31 84 PRO A O 1
ATOM 657 N N . GLY A 1 85 ? -8.461 6.02 -4.238 1 93.75 85 GLY A N 1
ATOM 658 C CA . GLY A 1 85 ? -8.016 5.891 -2.861 1 93.75 85 GLY A CA 1
ATOM 659 C C . GLY A 1 85 ? -7.137 4.672 -2.627 1 93.75 85 GLY A C 1
ATOM 660 O O . GLY A 1 85 ? -7.145 3.734 -3.426 1 93.75 85 GLY A O 1
ATOM 661 N N . ARG A 1 86 ? -6.348 4.738 -1.63 1 95.19 86 ARG A N 1
ATOM 662 C CA . ARG A 1 86 ? -5.5 3.623 -1.219 1 95.19 86 ARG A CA 1
ATOM 663 C C . ARG A 1 86 ? -5.66 3.332 0.269 1 95.19 86 ARG A C 1
ATOM 665 O O . ARG A 1 86 ? -5.828 4.25 1.073 1 95.19 86 ARG A O 1
ATOM 672 N N . LEU A 1 87 ? -5.555 2.055 0.539 1 96.69 87 LEU A N 1
ATOM 673 C CA . LEU A 1 87 ? -5.742 1.605 1.914 1 96.69 87 LEU A CA 1
ATOM 674 C C . LEU A 1 87 ? -4.445 1.04 2.484 1 96.69 87 LEU A C 1
ATOM 676 O O . LEU A 1 87 ? -3.613 0.511 1.741 1 96.69 87 LEU A O 1
ATOM 680 N N . LEU A 1 88 ? -4.324 1.171 3.727 1 94.19 88 LEU A N 1
ATOM 681 C CA . LEU A 1 88 ? -3.238 0.543 4.473 1 94.19 88 LEU A CA 1
ATOM 682 C C . LEU A 1 88 ? -3.67 0.238 5.902 1 94.19 88 LEU A C 1
ATOM 684 O O . LEU A 1 88 ? -4.266 1.087 6.57 1 94.19 88 LEU A O 1
ATOM 688 N N . LEU A 1 89 ? -3.406 -0.95 6.324 1 92.06 89 LEU A N 1
ATOM 689 C CA . LEU A 1 89 ? -3.664 -1.288 7.719 1 92.06 89 LEU A CA 1
ATOM 690 C C . LEU A 1 89 ? -2.451 -0.975 8.586 1 92.06 89 LEU A C 1
ATOM 692 O O . LEU A 1 89 ? -1.313 -1.237 8.195 1 92.06 89 LEU A O 1
ATOM 696 N N . SER A 1 90 ? -2.75 -0.439 9.742 1 88.5 90 SER A N 1
ATOM 697 C CA . SER A 1 90 ? -1.655 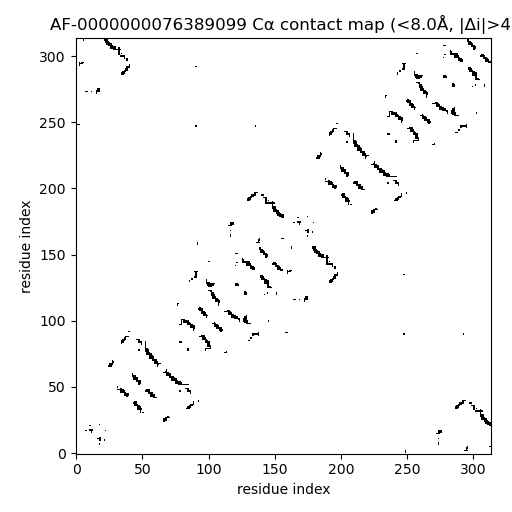-0.23 10.688 1 88.5 90 SER A CA 1
ATOM 698 C C . SER A 1 90 ? -1.047 -1.556 11.125 1 88.5 90 SER A C 1
ATOM 700 O O . SER A 1 90 ? -1.711 -2.594 11.094 1 88.5 90 SER A O 1
ATOM 702 N N . PRO A 1 91 ? 0.232 -1.483 11.562 1 83.38 91 PRO A N 1
ATOM 703 C CA . PRO A 1 91 ? 0.875 -2.721 12.008 1 83.38 91 PRO A CA 1
ATOM 704 C C . PRO A 1 91 ? 0.155 -3.361 13.195 1 83.38 91 PRO A C 1
ATOM 706 O O . PRO A 1 91 ? 0.194 -4.586 13.352 1 83.38 91 PRO A O 1
ATOM 709 N N . SER A 1 92 ? -0.533 -2.623 13.969 1 81.31 92 SER A N 1
ATOM 710 C CA . SER A 1 92 ? -1.273 -3.143 15.117 1 81.31 92 SER A CA 1
ATOM 711 C C . SER A 1 92 ? -2.641 -3.672 14.695 1 81.31 92 SER A C 1
ATOM 713 O O . SER A 1 92 ? -3.369 -4.242 15.508 1 81.31 92 SER A O 1
ATOM 715 N N . CYS A 1 93 ? -3.029 -3.436 13.469 1 85.75 93 CYS A N 1
ATOM 716 C CA . CYS A 1 93 ? -4.297 -3.85 12.883 1 85.75 93 CYS A CA 1
ATOM 717 C C . CYS A 1 93 ? -5.469 -3.17 13.57 1 85.75 93 CYS A C 1
ATOM 719 O O . CYS A 1 93 ? -6.574 -3.715 13.609 1 85.75 93 CYS A O 1
ATOM 721 N N . GLN A 1 94 ? -5.199 -2.047 14.188 1 87.12 94 GLN A N 1
ATOM 722 C CA . GLN A 1 94 ? -6.262 -1.333 14.891 1 87.12 94 GLN A CA 1
ATOM 723 C C . GLN A 1 94 ? -6.832 -0.206 14.039 1 87.12 94 GLN A C 1
ATOM 725 O O . GLN A 1 94 ? -7.961 0.234 14.25 1 87.12 94 GLN A O 1
ATOM 730 N N . TRP A 1 95 ? -5.992 0.235 13.102 1 89.56 95 TRP A N 1
ATOM 731 C CA . TRP A 1 95 ? -6.387 1.4 12.32 1 89.56 95 TRP A CA 1
ATOM 732 C C . TRP A 1 95 ? -6.324 1.098 10.828 1 89.56 95 TRP A C 1
ATOM 734 O O . TRP A 1 95 ? -5.383 0.451 10.359 1 89.56 95 TRP A O 1
ATOM 744 N N . LEU A 1 96 ? -7.309 1.535 10.172 1 93.88 96 LEU A N 1
ATOM 745 C CA . LEU A 1 96 ? -7.316 1.534 8.711 1 93.88 96 LEU A CA 1
ATOM 746 C C . LEU A 1 96 ? -7.043 2.932 8.164 1 93.88 96 LEU A C 1
ATOM 748 O O . LEU A 1 96 ? -7.797 3.867 8.445 1 93.88 96 LEU A O 1
ATOM 752 N N . LEU A 1 97 ? -5.98 3.061 7.434 1 93.94 97 LEU A N 1
ATOM 753 C CA . LEU A 1 97 ? -5.637 4.324 6.793 1 93.94 97 LEU A CA 1
ATOM 754 C C . LEU A 1 97 ? -6.121 4.355 5.348 1 93.94 97 LEU A C 1
ATOM 756 O O . LEU A 1 97 ? -6.082 3.334 4.656 1 93.94 97 LEU A O 1
ATOM 760 N N . SER A 1 98 ? -6.547 5.488 4.938 1 96.44 98 SER A N 1
ATOM 761 C CA . SER A 1 98 ? -6.844 5.707 3.527 1 96.44 98 SER A CA 1
ATOM 762 C C . SER A 1 98 ? -6.309 7.055 3.053 1 96.44 98 SER A C 1
ATOM 764 O O . SER A 1 98 ? -6.289 8.023 3.814 1 96.44 98 SER A O 1
ATOM 766 N N . VAL A 1 99 ? -5.82 7.043 1.85 1 96.25 99 VAL A N 1
ATOM 767 C CA . VAL A 1 99 ? -5.332 8.273 1.235 1 96.25 99 VAL A CA 1
ATOM 768 C C . VAL A 1 99 ? -5.98 8.461 -0.135 1 96.25 99 VAL A C 1
ATOM 770 O O . VAL A 1 99 ? -6.492 7.504 -0.721 1 96.25 99 VAL A O 1
ATOM 773 N N . GLY A 1 100 ? -5.945 9.719 -0.618 1 95.56 100 GLY A N 1
ATOM 774 C CA . GLY A 1 100 ? -6.555 10.008 -1.903 1 95.56 100 GLY A CA 1
ATOM 775 C C . GLY A 1 100 ? -6.055 11.305 -2.521 1 95.56 100 GLY A C 1
ATOM 776 O O . GLY A 1 100 ? -5.152 11.945 -1.979 1 95.56 100 GLY A O 1
ATOM 777 N N . ARG A 1 101 ? -6.645 11.617 -3.592 1 95.06 101 ARG A N 1
ATOM 778 C CA . ARG A 1 101 ? -6.242 12.789 -4.359 1 95.06 101 ARG A CA 1
ATOM 779 C C . ARG A 1 101 ? -6.715 14.07 -3.686 1 95.06 101 ARG A C 1
ATOM 781 O O . ARG A 1 101 ? -6.297 15.172 -4.062 1 95.06 101 ARG A O 1
ATOM 788 N N . ASP A 1 102 ? -7.566 13.992 -2.715 1 94.25 102 ASP A N 1
ATOM 789 C CA . ASP A 1 102 ? -8.008 15.156 -1.958 1 94.25 102 ASP A CA 1
ATOM 790 C C . ASP A 1 102 ? -6.906 15.664 -1.032 1 94.25 102 ASP A C 1
ATOM 792 O O . ASP A 1 102 ? -7 16.766 -0.483 1 94.25 102 ASP A O 1
ATOM 796 N N . GLY A 1 103 ? -5.926 14.805 -0.832 1 95.06 103 GLY A N 1
ATOM 797 C CA . GLY A 1 103 ? -4.766 15.234 -0.059 1 95.06 103 GLY A CA 1
ATOM 798 C C . GLY A 1 103 ? -4.871 14.875 1.412 1 95.06 103 GLY A C 1
ATOM 799 O O . GLY A 1 103 ? -3.988 15.219 2.201 1 95.06 103 GLY A O 1
ATOM 800 N N . PHE A 1 104 ? -5.941 14.172 1.779 1 94.5 104 PHE A N 1
ATOM 801 C CA . PHE A 1 104 ? -6.152 13.844 3.184 1 94.5 104 PHE A CA 1
ATOM 802 C C . PHE A 1 104 ? -5.703 12.414 3.477 1 94.5 104 PHE A C 1
ATOM 804 O O . PHE A 1 104 ? -5.91 11.516 2.66 1 94.5 104 PHE A O 1
ATOM 811 N N . LEU A 1 105 ? -5.059 12.273 4.539 1 95.06 105 LEU A N 1
ATOM 812 C CA . LEU A 1 105 ? -4.93 10.984 5.211 1 95.06 105 LEU A CA 1
ATOM 813 C C . LEU A 1 105 ? -6.062 10.773 6.211 1 95.06 105 LEU A C 1
ATOM 815 O O . LEU A 1 105 ? -6.242 11.578 7.129 1 95.06 105 LEU A O 1
ATOM 819 N N . LYS A 1 106 ? -6.832 9.797 5.988 1 94.75 106 LYS A N 1
ATOM 820 C CA . LYS A 1 106 ? -7.918 9.461 6.91 1 94.75 106 LYS A CA 1
ATOM 821 C C . LYS A 1 106 ? -7.578 8.227 7.734 1 94.75 106 LYS A C 1
ATOM 823 O O . LYS A 1 106 ? -7 7.266 7.215 1 94.75 106 LYS A O 1
ATOM 828 N N . ILE A 1 107 ? -7.949 8.266 8.953 1 92.69 107 ILE A N 1
ATOM 829 C CA . ILE A 1 107 ? -7.672 7.191 9.898 1 92.69 107 ILE A CA 1
ATOM 830 C C . ILE A 1 107 ? -8.977 6.719 10.539 1 92.69 107 ILE A C 1
ATOM 832 O O . ILE A 1 107 ? -9.734 7.52 11.086 1 92.69 107 ILE A O 1
ATOM 836 N N . ARG A 1 108 ? -9.211 5.465 10.414 1 93.19 108 ARG A N 1
ATOM 837 C CA . ARG A 1 108 ? -10.43 4.875 10.961 1 93.19 108 ARG A CA 1
ATOM 838 C C . ARG A 1 108 ? -10.102 3.74 11.922 1 93.19 108 ARG A C 1
ATOM 840 O O . ARG A 1 108 ? -9.203 2.941 11.672 1 93.19 108 ARG A O 1
ATOM 847 N N . ASP A 1 109 ? -10.906 3.695 12.9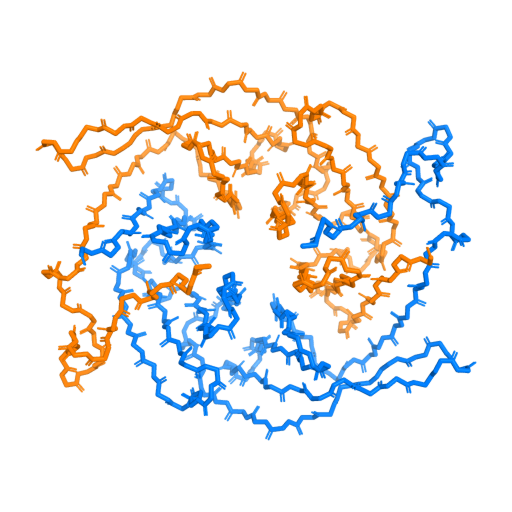84 1 91.38 109 ASP A N 1
ATOM 848 C CA . ASP A 1 109 ? -10.852 2.523 13.852 1 91.38 109 ASP A CA 1
ATOM 849 C C . ASP A 1 109 ? -11.461 1.304 13.172 1 91.38 109 ASP A C 1
ATOM 851 O O . ASP A 1 109 ? -12.555 1.389 12.602 1 91.38 109 ASP A O 1
ATOM 855 N N . ILE A 1 110 ? -10.781 0.172 13.188 1 90.81 110 ILE A N 1
ATOM 856 C CA . ILE A 1 110 ? -11.219 -1.035 12.492 1 90.81 110 ILE A CA 1
ATOM 857 C C . ILE A 1 110 ? -12.57 -1.486 13.055 1 90.81 110 ILE A C 1
ATOM 859 O O . ILE A 1 110 ? -13.375 -2.086 12.336 1 90.81 110 ILE A O 1
ATOM 863 N N . GLY A 1 111 ? -12.773 -1.193 14.281 1 88.75 111 GLY A N 1
ATOM 864 C CA . GLY A 1 111 ? -14.039 -1.562 14.914 1 88.75 111 GLY A CA 1
ATOM 865 C C . GLY A 1 111 ? -15.141 -0.549 14.672 1 88.75 111 GLY A C 1
ATOM 866 O O . GLY A 1 111 ? -16.312 -0.832 14.922 1 88.75 111 GLY A O 1
ATOM 867 N N . LYS A 1 112 ? -14.852 0.597 14.258 1 91.25 112 LYS A N 1
ATOM 868 C CA . LYS A 1 112 ? -15.789 1.682 13.984 1 91.25 112 LYS A CA 1
ATOM 869 C C . LYS A 1 112 ? -15.438 2.404 12.688 1 91.25 112 LYS A C 1
ATOM 871 O O . LYS A 1 112 ? -15.031 3.568 12.711 1 91.25 112 LYS A O 1
ATOM 876 N N . LEU A 1 113 ? -15.781 1.851 11.57 1 94.25 113 LEU A N 1
ATOM 877 C CA . LEU A 1 113 ? -15.281 2.314 10.281 1 94.25 113 LEU A CA 1
ATOM 878 C C . LEU A 1 113 ? -16.031 3.568 9.828 1 94.25 113 LEU A C 1
ATOM 880 O O . LEU A 1 113 ? -15.57 4.273 8.922 1 94.25 113 LEU A O 1
ATOM 884 N N . GLU A 1 114 ? -17.141 3.9 10.461 1 90.88 114 GLU A N 1
ATOM 885 C CA . GLU A 1 114 ? -17.984 5.012 10.023 1 90.88 114 GLU A CA 1
ATOM 886 C C . GLU A 1 114 ? -17.359 6.352 10.406 1 90.88 114 GLU A C 1
ATOM 888 O O . GLU A 1 114 ? -17.656 7.379 9.789 1 90.88 114 GLU A O 1
ATOM 893 N N . LYS A 1 115 ? -16.594 6.312 11.414 1 86.94 115 LYS A N 1
ATOM 894 C CA . LYS A 1 115 ? -15.945 7.547 11.859 1 86.94 115 LYS A CA 1
ATOM 895 C C . LYS A 1 115 ? -14.469 7.57 11.477 1 86.94 115 LYS A C 1
ATOM 897 O O . LYS A 1 115 ? -13.766 6.57 11.625 1 86.94 115 LYS A O 1
ATOM 902 N N . SER A 1 116 ? -14.094 8.695 10.875 1 89.06 116 SER A N 1
ATOM 903 C CA . SER A 1 116 ? -12.688 8.836 10.516 1 89.06 116 SER A CA 1
ATOM 904 C C . SER A 1 116 ? -12.109 10.156 11.008 1 89.06 116 SER A C 1
ATOM 906 O O . SER A 1 116 ? -12.836 11.148 11.133 1 89.06 116 SER A O 1
ATOM 908 N N . LEU A 1 117 ? -10.875 10.078 11.383 1 90.06 117 LEU A N 1
ATOM 909 C CA . LEU A 1 117 ? -10.047 11.273 11.555 1 90.06 117 LEU A CA 1
ATOM 910 C C . LEU A 1 117 ? -9.297 11.602 10.273 1 90.06 117 LEU A C 1
ATOM 912 O O . LEU A 1 117 ? -9.016 10.711 9.469 1 90.06 117 LEU A O 1
ATOM 916 N N . LYS A 1 118 ? -9.086 12.914 10.078 1 91.94 118 LYS A N 1
ATOM 917 C CA . LYS A 1 11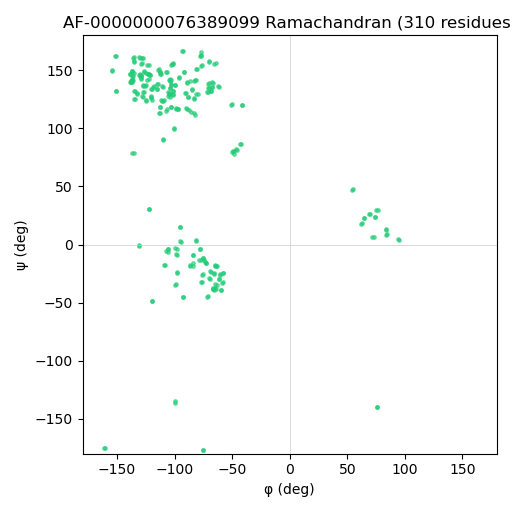8 ? -8.383 13.242 8.844 1 91.94 118 LYS A CA 1
ATOM 918 C C . LYS A 1 118 ? -7.293 14.281 9.086 1 91.94 118 LYS A C 1
ATOM 920 O O . LYS A 1 118 ? -7.414 15.109 9.992 1 91.94 118 LYS A O 1
ATOM 925 N N . ILE A 1 119 ? -6.273 14.18 8.336 1 90.69 119 ILE A N 1
ATOM 926 C CA . ILE A 1 119 ? -5.168 15.133 8.328 1 90.69 119 ILE A CA 1
ATOM 927 C C . ILE A 1 119 ? -4.797 15.484 6.887 1 90.69 119 ILE A C 1
ATOM 929 O O . ILE A 1 119 ? -4.652 14.594 6.047 1 90.69 119 ILE A O 1
ATOM 933 N N . GLN A 1 120 ? -4.668 16.781 6.637 1 92.38 120 GLN A N 1
ATOM 934 C CA . GLN A 1 120 ? -4.223 17.172 5.301 1 92.38 120 GLN A CA 1
ATOM 935 C C . GLN A 1 120 ? -2.705 17.094 5.184 1 92.38 120 GLN A C 1
ATOM 937 O O . GLN A 1 120 ? -1.987 17.875 5.801 1 92.38 120 GLN A O 1
ATOM 942 N N . CYS A 1 121 ? -2.193 16.188 4.418 1 92.56 121 CYS A N 1
ATOM 943 C CA . CYS A 1 121 ? -0.758 15.992 4.254 1 92.56 121 CYS A CA 1
ATOM 944 C C . CYS A 1 121 ? -0.257 16.672 2.984 1 92.56 121 CYS A C 1
ATOM 946 O O . CYS A 1 121 ? 0.87 17.172 2.943 1 92.56 121 CYS A O 1
ATOM 948 N N . HIS A 1 122 ? -1.068 16.672 2.004 1 93.62 122 HIS A N 1
ATOM 949 C CA . HIS A 1 122 ? -0.739 17.266 0.715 1 93.62 122 HIS A CA 1
ATOM 950 C C . HIS A 1 122 ? -1.906 18.078 0.169 1 93.62 122 HIS A C 1
ATOM 952 O O . HIS A 1 122 ? -3.053 17.875 0.578 1 93.62 122 HIS A O 1
ATOM 958 N N . SER A 1 123 ? -1.649 18.969 -0.756 1 92.56 123 SER A N 1
ATOM 959 C CA . SER A 1 123 ? -2.689 19.812 -1.349 1 92.56 123 SER A CA 1
ATOM 960 C C . SER A 1 123 ? -3.438 19.062 -2.449 1 92.56 123 SER A C 1
ATOM 962 O O . SER A 1 123 ? -2.83 18.328 -3.23 1 92.56 123 SER A O 1
ATOM 964 N N . TYR A 1 124 ? -4.73 19.266 -2.521 1 91.56 124 TYR A N 1
ATOM 965 C CA . TYR A 1 124 ? -5.516 18.719 -3.623 1 91.56 124 TYR A CA 1
ATOM 966 C C . TYR A 1 124 ? -5.109 19.359 -4.949 1 91.56 124 TYR A C 1
ATOM 968 O O . TYR A 1 124 ? -5.273 18.75 -6.012 1 91.56 124 TYR A O 1
ATOM 976 N N . ARG A 1 125 ? -4.57 20.516 -4.895 1 91.38 125 ARG A N 1
ATOM 977 C CA . ARG A 1 125 ? -4.164 21.234 -6.09 1 91.38 125 ARG A CA 1
ATOM 978 C C . ARG A 1 125 ? -3.041 20.516 -6.82 1 91.38 125 ARG A C 1
ATOM 980 O O . ARG A 1 125 ? -2.926 20.594 -8.047 1 91.38 125 ARG A O 1
ATOM 987 N N . THR A 1 126 ? -2.141 19.859 -6.102 1 91.06 126 THR A N 1
ATOM 988 C CA . THR A 1 126 ? -1.061 19.062 -6.688 1 91.06 126 THR A CA 1
ATOM 989 C C . THR A 1 126 ? -1.455 17.594 -6.789 1 91.06 126 THR A C 1
ATOM 991 O O . THR A 1 126 ? -0.593 16.719 -6.773 1 91.06 126 THR A O 1
ATOM 994 N N . GLU A 1 127 ? -2.695 17.266 -6.668 1 93.31 127 GLU A N 1
ATOM 995 C CA . GLU A 1 127 ? -3.324 15.977 -6.898 1 93.31 127 GLU A CA 1
ATOM 996 C C . GLU A 1 127 ? -3.193 15.07 -5.676 1 93.31 127 GLU A C 1
ATOM 998 O O . GLU A 1 127 ? -3.322 13.852 -5.781 1 93.31 127 GLU A O 1
ATOM 1003 N N . GLY A 1 128 ? -2.801 15.688 -4.574 1 95.12 128 GLY A N 1
ATOM 1004 C CA . GLY A 1 128 ? -2.945 15.055 -3.275 1 95.12 128 GLY A CA 1
ATOM 1005 C C . GLY A 1 128 ? -1.913 13.969 -3.023 1 95.12 128 GLY A C 1
ATOM 1006 O O . GLY A 1 128 ? -0.727 14.156 -3.301 1 95.12 128 GLY A O 1
ATOM 1007 N N . ILE A 1 129 ? -2.367 12.828 -2.393 1 95.88 129 ILE A N 1
ATOM 1008 C CA . ILE A 1 129 ? -1.47 11.805 -1.873 1 95.88 129 ILE A CA 1
ATOM 1009 C C . ILE A 1 129 ? -1.465 10.602 -2.814 1 95.88 129 ILE A C 1
ATOM 1011 O O . ILE A 1 129 ? -2.525 10.117 -3.227 1 95.88 129 ILE A O 1
ATOM 1015 N N . ARG A 1 130 ? -0.299 10.094 -3.119 1 93.69 130 ARG A N 1
ATOM 1016 C CA . ARG A 1 130 ? -0.149 8.906 -3.957 1 93.69 130 ARG A CA 1
ATOM 1017 C C . ARG A 1 130 ? -0.075 7.645 -3.109 1 93.69 130 ARG A C 1
ATOM 1019 O O . ARG A 1 130 ? -0.698 6.633 -3.438 1 93.69 130 ARG A O 1
ATOM 1026 N N . THR A 1 131 ? 0.677 7.691 -2.1 1 94.5 131 THR A N 1
ATOM 1027 C CA . THR A 1 131 ? 0.906 6.492 -1.3 1 94.5 131 THR A CA 1
ATOM 1028 C C . THR A 1 131 ? 1.192 6.859 0.154 1 94.5 131 THR A C 1
ATOM 1030 O O . THR A 1 131 ? 1.479 8.016 0.463 1 94.5 131 THR A O 1
ATOM 1033 N N . VAL A 1 132 ? 1.062 5.879 1.024 1 94.56 132 VAL A N 1
ATOM 1034 C CA . VAL A 1 132 ? 1.309 6.008 2.457 1 94.56 132 VAL A CA 1
ATOM 1035 C C . VAL A 1 132 ? 2.045 4.77 2.967 1 94.56 132 VAL A C 1
ATOM 1037 O O . VAL A 1 132 ? 1.871 3.674 2.434 1 94.56 132 VAL A O 1
ATOM 1040 N N . ALA A 1 133 ? 2.879 4.949 3.91 1 93.31 133 ALA A N 1
ATOM 1041 C CA . ALA A 1 133 ? 3.592 3.855 4.566 1 93.31 133 ALA A CA 1
ATOM 1042 C C . ALA A 1 133 ? 3.645 4.066 6.078 1 93.31 133 ALA A C 1
ATOM 1044 O O . ALA A 1 133 ? 3.812 5.191 6.547 1 93.31 133 ALA A O 1
ATOM 1045 N N . PHE A 1 134 ? 3.461 2.924 6.773 1 88.94 134 PHE A N 1
ATOM 1046 C CA . PHE A 1 134 ? 3.561 2.924 8.227 1 88.94 134 PHE A CA 1
ATOM 1047 C C . PHE A 1 134 ? 4.887 2.322 8.68 1 88.94 134 PHE A C 1
ATOM 1049 O O . PHE A 1 134 ? 5.336 1.314 8.133 1 88.94 134 PHE A O 1
ATOM 1056 N N . ALA A 1 135 ? 5.395 3.068 9.672 1 83.5 135 ALA A N 1
ATOM 1057 C CA . ALA A 1 135 ? 6.52 2.426 10.352 1 83.5 135 ALA A CA 1
ATOM 1058 C C . ALA A 1 135 ? 6.035 1.335 11.297 1 83.5 135 ALA A C 1
ATOM 1060 O O . ALA A 1 135 ? 4.926 1.413 11.828 1 83.5 135 ALA A O 1
ATOM 1061 N N . LEU A 1 136 ? 6.859 0.376 11.562 1 77.12 136 LEU A N 1
ATOM 1062 C CA . LEU A 1 136 ? 6.477 -0.766 12.383 1 77.12 136 LEU A CA 1
ATOM 1063 C C . LEU A 1 136 ? 6.281 -0.347 13.836 1 77.12 136 LEU A C 1
ATOM 1065 O O . LEU A 1 136 ? 5.594 -1.031 14.602 1 77.12 136 LEU A O 1
ATOM 1069 N N . ASP A 1 137 ? 6.895 0.758 14.242 1 72.12 137 ASP A N 1
ATOM 1070 C CA . ASP A 1 137 ? 6.73 1.219 15.617 1 72.12 137 ASP A CA 1
ATOM 1071 C C . ASP A 1 137 ? 5.383 1.909 15.812 1 72.12 137 ASP A C 1
ATOM 1073 O O . ASP A 1 137 ? 5.035 2.297 16.922 1 72.12 137 ASP A O 1
ATOM 1077 N N . CYS A 1 138 ? 4.629 2.057 14.734 1 74.12 138 CYS A N 1
ATOM 1078 C CA . CYS A 1 138 ? 3.295 2.648 14.703 1 74.12 138 CYS A CA 1
ATOM 1079 C C . CYS A 1 138 ? 3.336 4.109 15.133 1 74.12 138 CYS A C 1
ATOM 1081 O O . CYS A 1 138 ? 2.318 4.668 15.547 1 74.12 138 CYS A O 1
ATOM 1083 N N . GLN A 1 139 ? 4.535 4.695 15.086 1 77 139 GLN A N 1
ATOM 1084 C CA . GLN A 1 139 ? 4.668 6.074 15.547 1 77 139 GLN A CA 1
ATOM 1085 C C . GLN A 1 139 ? 4.922 7.016 14.375 1 77 139 GLN A C 1
ATOM 1087 O O . GLN A 1 139 ? 4.766 8.234 14.5 1 77 139 GLN A O 1
ATOM 1092 N N . HIS A 1 140 ? 5.312 6.453 13.344 1 84.62 140 HIS A N 1
ATOM 1093 C CA . HIS A 1 140 ? 5.66 7.266 12.188 1 84.62 140 HIS A CA 1
ATOM 1094 C C . HIS A 1 140 ? 4.914 6.797 10.938 1 84.62 140 HIS A C 1
ATOM 1096 O O . HIS A 1 140 ? 4.758 5.594 10.719 1 84.62 140 HIS A O 1
ATOM 1102 N N . LEU A 1 141 ? 4.441 7.762 10.227 1 89.94 141 LEU A N 1
ATOM 1103 C CA . LEU A 1 141 ? 3.857 7.52 8.914 1 89.94 141 LEU A CA 1
ATOM 1104 C C . LEU A 1 141 ? 4.438 8.477 7.875 1 89.94 141 LEU A C 1
ATOM 1106 O O . LEU A 1 141 ? 4.785 9.617 8.195 1 89.94 141 LEU A O 1
ATOM 1110 N N . VAL A 1 142 ? 4.566 7.984 6.676 1 92.62 142 VAL A N 1
ATOM 1111 C CA . VAL A 1 142 ? 5.066 8.82 5.594 1 92.62 142 VAL A CA 1
ATOM 1112 C C . VAL A 1 142 ? 4.094 8.781 4.418 1 92.62 142 VAL A C 1
ATOM 1114 O O . VAL A 1 142 ? 3.596 7.715 4.051 1 92.62 142 VAL A O 1
ATOM 1117 N N . THR A 1 143 ? 3.744 9.906 3.908 1 95.25 143 THR A N 1
ATOM 1118 C CA . THR A 1 143 ? 2.963 10.008 2.68 1 95.25 143 THR A CA 1
ATOM 1119 C C . THR A 1 143 ? 3.801 10.602 1.551 1 95.25 143 THR A C 1
ATOM 1121 O O . THR A 1 143 ? 4.688 11.414 1.793 1 95.25 143 THR A O 1
ATOM 1124 N N . ALA A 1 144 ? 3.555 10.172 0.382 1 95.25 144 ALA A N 1
ATOM 1125 C CA . ALA A 1 144 ? 4.18 10.742 -0.809 1 95.25 144 ALA A CA 1
ATOM 1126 C C . ALA A 1 144 ? 3.143 11.406 -1.707 1 95.25 144 ALA A C 1
ATOM 1128 O O . ALA A 1 144 ? 2.078 10.836 -1.964 1 95.25 144 ALA A O 1
ATOM 1129 N N . GLY A 1 145 ? 3.471 12.578 -2.152 1 94.19 145 GLY A N 1
ATOM 1130 C CA . GLY A 1 145 ? 2.6 13.258 -3.098 1 94.19 145 GLY A CA 1
ATOM 1131 C C . GLY A 1 145 ? 2.592 12.617 -4.473 1 94.19 145 GLY A C 1
ATOM 1132 O O . GLY A 1 145 ? 3.508 11.867 -4.816 1 94.19 145 GLY A O 1
ATOM 1133 N N . LEU A 1 146 ? 1.579 12.852 -5.199 1 90.56 146 LEU A N 1
ATOM 1134 C CA . LEU A 1 146 ? 1.425 12.219 -6.504 1 90.56 146 LEU A CA 1
ATOM 1135 C C . LEU A 1 146 ? 2.418 12.797 -7.508 1 90.56 146 LEU A C 1
ATOM 1137 O O . LEU A 1 146 ? 3.068 12.055 -8.242 1 90.56 146 LEU A O 1
ATOM 1141 N N . HIS A 1 147 ? 2.576 14.148 -7.543 1 85.5 147 HIS A N 1
ATOM 1142 C CA . HIS A 1 147 ? 3.363 14.727 -8.625 1 85.5 147 HIS A CA 1
ATOM 1143 C C . HIS A 1 147 ? 4.395 15.719 -8.094 1 85.5 147 HIS A C 1
ATOM 1145 O O . HIS A 1 147 ? 5.223 16.219 -8.852 1 85.5 147 HIS A O 1
ATOM 1151 N N . ASP A 1 148 ? 4.527 16.016 -6.859 1 82.38 148 ASP A N 1
ATOM 1152 C CA . ASP A 1 148 ? 5.285 17.172 -6.379 1 82.38 148 ASP A CA 1
ATOM 1153 C C . ASP A 1 148 ? 6.613 16.734 -5.766 1 82.38 148 ASP A C 1
ATOM 1155 O O . ASP A 1 148 ? 7.418 17.578 -5.355 1 82.38 148 ASP A O 1
ATOM 1159 N N . GLY A 1 149 ? 6.801 15.398 -5.645 1 87.69 149 GLY A N 1
ATOM 1160 C CA . GLY A 1 149 ? 8.047 14.93 -5.07 1 87.69 149 GLY A CA 1
ATOM 1161 C C . GLY A 1 149 ? 8.141 15.156 -3.572 1 87.69 149 GLY A C 1
ATOM 1162 O O . GLY A 1 149 ? 9.203 14.984 -2.977 1 87.69 149 GLY A O 1
ATOM 1163 N N . ALA A 1 150 ? 7.023 15.617 -3.014 1 91.56 150 ALA A N 1
ATOM 1164 C CA . ALA A 1 150 ? 7.016 15.922 -1.584 1 91.56 150 ALA A CA 1
ATOM 1165 C C . ALA A 1 150 ? 6.719 14.672 -0.76 1 91.56 150 ALA A C 1
ATOM 1167 O O . ALA A 1 150 ? 5.844 13.883 -1.116 1 91.56 150 ALA A O 1
ATOM 1168 N N . LEU A 1 151 ? 7.488 14.477 0.249 1 94.75 151 LEU A N 1
ATOM 1169 C CA . LEU A 1 151 ? 7.211 13.492 1.291 1 94.75 151 LEU A CA 1
ATOM 1170 C C . LEU A 1 151 ? 6.871 14.18 2.609 1 94.75 151 LEU A C 1
ATOM 1172 O O . LEU A 1 151 ? 7.5 15.172 2.975 1 94.75 151 LEU A O 1
ATOM 1176 N N . VAL A 1 152 ? 5.879 13.688 3.258 1 92.94 152 VAL A N 1
ATOM 1177 C CA . VAL A 1 152 ? 5.48 14.219 4.559 1 92.94 152 VAL A CA 1
ATOM 1178 C C . VAL A 1 152 ? 5.555 13.109 5.605 1 92.94 152 VAL A C 1
ATOM 1180 O O . VAL A 1 152 ? 5.016 12.016 5.402 1 92.94 152 VAL A O 1
ATOM 1183 N N . CYS A 1 153 ? 6.238 13.352 6.605 1 90.94 153 CYS A N 1
ATOM 1184 C CA . CYS A 1 153 ? 6.34 12.422 7.727 1 90.94 153 CYS A CA 1
ATOM 1185 C C . CYS A 1 153 ? 5.531 12.922 8.922 1 90.94 153 CYS A C 1
ATOM 1187 O O . CYS A 1 153 ? 5.672 14.078 9.328 1 90.94 153 CYS A O 1
ATOM 1189 N N . LEU A 1 154 ? 4.695 12.016 9.383 1 87.75 154 LEU A N 1
ATOM 1190 C CA . LEU A 1 154 ? 3.885 12.32 10.555 1 87.75 154 LEU A CA 1
ATOM 1191 C C . LEU A 1 154 ? 4.316 11.477 11.75 1 87.75 154 LEU A C 1
ATOM 1193 O O . LEU A 1 154 ? 4.453 10.258 11.633 1 87.75 154 LEU A O 1
ATOM 1197 N N . ALA A 1 155 ? 4.637 12.109 12.797 1 83.12 155 ALA A N 1
ATOM 1198 C CA . ALA A 1 155 ? 4.934 11.438 14.062 1 83.12 155 ALA A CA 1
ATOM 1199 C C . ALA A 1 155 ? 3.99 11.898 15.164 1 83.12 155 ALA A C 1
ATOM 1201 O O . ALA A 1 155 ? 3.682 13.094 15.266 1 83.12 155 ALA A O 1
ATOM 1202 N N . THR A 1 156 ? 3.369 10.852 15.805 1 69.94 156 THR A N 1
ATOM 1203 C CA . THR A 1 156 ? 2.531 11.242 16.938 1 69.94 156 THR A CA 1
ATOM 1204 C C . THR A 1 156 ? 3.383 11.781 18.078 1 69.94 156 THR A C 1
ATOM 1206 O O . THR A 1 156 ? 4.492 11.297 18.312 1 69.94 156 THR A O 1
ATOM 1209 N N . ARG A 1 157 ? 2.939 12.867 18.656 1 62.19 157 ARG A N 1
ATOM 1210 C CA . ARG A 1 157 ? 3.646 13.469 19.781 1 62.19 157 ARG A CA 1
ATOM 1211 C C . ARG A 1 157 ? 3.291 12.766 21.094 1 62.19 157 ARG A C 1
ATOM 1213 O O . ARG A 1 157 ? 2.193 12.227 21.234 1 62.19 157 ARG A O 1
ATOM 1220 N N . MET B 1 1 ? 4.426 -5.238 23.078 1 26.03 1 MET B N 1
ATOM 1221 C CA . MET B 1 1 ? 4.203 -3.846 23.453 1 26.03 1 MET B CA 1
ATOM 1222 C C . MET B 1 1 ? 3.17 -3.193 22.547 1 26.03 1 MET B C 1
ATOM 1224 O O . MET B 1 1 ? 3.248 -3.32 21.312 1 26.03 1 MET B O 1
ATOM 1228 N N . SER B 1 2 ? 2.02 -2.945 23.031 1 31.64 2 SER B N 1
ATOM 1229 C CA . SER B 1 2 ? 0.856 -2.309 22.422 1 31.64 2 SER B CA 1
ATOM 1230 C C . SER B 1 2 ? 1.234 -0.991 21.75 1 31.64 2 SER B C 1
ATOM 1232 O O . SER B 1 2 ? 1.81 -0.108 22.391 1 31.64 2 SER B O 1
ATOM 1234 N N . VAL B 1 3 ? 1.768 -1.054 20.625 1 38.47 3 VAL B N 1
ATOM 1235 C CA . VAL B 1 3 ? 2.094 0.242 20.031 1 38.47 3 VAL B CA 1
ATOM 1236 C C . VAL B 1 3 ? 0.932 1.21 20.234 1 38.47 3 VAL B C 1
ATOM 1238 O O . VAL B 1 3 ? -0.185 0.953 19.781 1 38.47 3 VAL B O 1
ATOM 1241 N N . SER B 1 4 ? 0.934 1.85 21.344 1 42.91 4 SER B N 1
ATOM 1242 C CA . SER B 1 4 ? -0.052 2.869 21.688 1 42.91 4 SER B CA 1
ATOM 1243 C C . SER B 1 4 ? -0.255 3.85 20.531 1 42.91 4 SER B C 1
ATOM 1245 O O . SER B 1 4 ? 0.701 4.469 20.062 1 42.91 4 SER B O 1
ATOM 1247 N N . VAL B 1 5 ? -1.06 3.449 19.609 1 50.44 5 VAL B N 1
ATOM 1248 C CA . VAL B 1 5 ? -1.44 4.457 18.625 1 50.44 5 VAL B CA 1
ATOM 1249 C C . VAL B 1 5 ? -1.936 5.715 19.344 1 50.44 5 VAL B C 1
ATOM 1251 O O . VAL B 1 5 ? -2.609 5.629 20.375 1 50.44 5 VAL B O 1
ATOM 1254 N N . PRO B 1 6 ? -1.332 6.785 19.141 1 55.38 6 PRO B N 1
ATOM 1255 C CA . PRO B 1 6 ? -1.799 8.023 19.766 1 55.38 6 PRO B CA 1
ATOM 1256 C C . PRO B 1 6 ? -3.318 8.164 19.734 1 55.38 6 PRO B C 1
ATOM 1258 O O . PRO B 1 6 ? -3.969 7.668 18.812 1 55.38 6 PRO B O 1
ATOM 1261 N N . ASP B 1 7 ? -3.92 8.25 20.875 1 58.03 7 ASP B N 1
ATOM 1262 C CA . ASP B 1 7 ? -5.348 8.523 20.969 1 58.03 7 ASP B CA 1
ATOM 1263 C C . ASP B 1 7 ? -5.738 9.711 20.094 1 58.03 7 ASP B C 1
ATOM 1265 O O . ASP B 1 7 ? -5.645 10.867 20.531 1 58.03 7 ASP B O 1
ATOM 1269 N N . TYR B 1 8 ? -5.906 9.5 18.797 1 59.59 8 TYR B N 1
ATOM 1270 C CA . TYR B 1 8 ? -6.25 10.531 17.828 1 59.59 8 TYR B CA 1
ATOM 1271 C C . TYR B 1 8 ? -7.625 11.125 18.125 1 59.59 8 TYR B C 1
ATOM 1273 O O . TYR B 1 8 ? -7.938 12.234 17.672 1 59.59 8 TYR B O 1
ATOM 1281 N N . SER B 1 9 ? -8.43 10.414 18.906 1 59.44 9 SER B N 1
ATOM 1282 C CA . SER B 1 9 ? -9.812 10.836 19.094 1 59.44 9 SER B CA 1
ATOM 1283 C C . SER B 1 9 ? -9.891 12.156 19.859 1 59.44 9 SER B C 1
ATOM 1285 O O . SER B 1 9 ? -10.766 12.984 19.594 1 59.44 9 SER B O 1
ATOM 1287 N N . GLN B 1 10 ? -8.969 12.289 20.844 1 60.41 10 GLN B N 1
ATOM 1288 C CA . GLN B 1 10 ? -9.07 13.477 21.672 1 60.41 10 GLN B CA 1
ATOM 1289 C C . GLN B 1 10 ? -8.422 14.688 21 1 60.41 10 GLN B C 1
ATOM 1291 O O . GLN B 1 10 ? -8.547 15.812 21.484 1 60.41 10 GLN B O 1
ATOM 1296 N N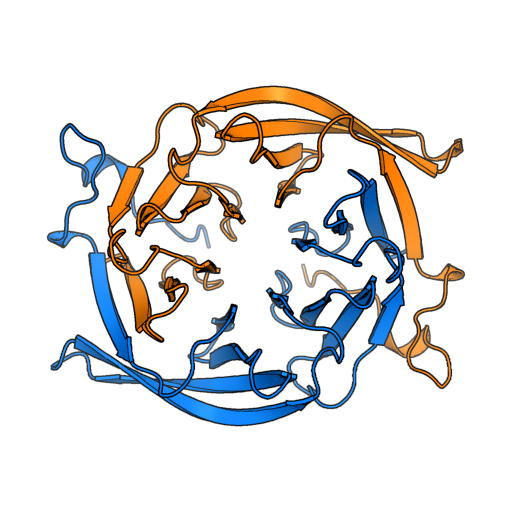 . ALA B 1 11 ? -7.973 14.461 19.812 1 67.19 11 ALA B N 1
ATOM 1297 C CA . ALA B 1 11 ? -7.176 15.539 19.219 1 67.19 11 ALA B CA 1
ATOM 1298 C C . ALA B 1 11 ? -7.781 16.016 17.906 1 67.19 11 ALA B C 1
ATOM 1300 O O . ALA B 1 11 ? -7.062 16.422 17 1 67.19 11 ALA B O 1
ATOM 1301 N N . THR B 1 12 ? -9.148 15.891 17.859 1 75.81 12 THR B N 1
ATOM 1302 C CA . THR B 1 12 ? -9.719 16.281 16.578 1 75.81 12 THR B CA 1
ATOM 1303 C C . THR B 1 12 ? -10.734 17.391 16.75 1 75.81 12 THR B C 1
ATOM 1305 O O . THR B 1 12 ? -11.32 17.547 17.828 1 75.81 12 THR B O 1
ATOM 1308 N N . ASN B 1 13 ? -10.844 18.281 15.797 1 79.19 13 ASN B N 1
ATOM 1309 C CA . ASN B 1 13 ? -11.922 19.266 15.773 1 79.19 13 ASN B CA 1
ATOM 1310 C C . ASN B 1 13 ? -13.25 18.641 15.352 1 79.19 13 ASN B C 1
ATOM 1312 O O . ASN B 1 13 ? -13.359 17.406 15.266 1 79.19 13 ASN B O 1
ATOM 1316 N N . TYR B 1 14 ? -14.266 19.547 15.258 1 76.69 14 TYR B N 1
ATOM 1317 C CA . TYR B 1 14 ? -15.617 19.062 14.984 1 76.69 14 TYR B CA 1
ATOM 1318 C C . TYR B 1 14 ? -15.695 18.422 13.602 1 76.69 14 TYR B C 1
ATOM 1320 O O . TYR B 1 14 ? -16.625 17.688 13.305 1 76.69 14 TYR B O 1
ATOM 1328 N N . ARG B 1 15 ? -14.719 18.703 12.758 1 78.94 15 ARG B N 1
ATOM 1329 C CA . ARG B 1 15 ? -14.703 18.141 11.414 1 78.94 15 ARG B CA 1
ATOM 1330 C C . ARG B 1 15 ? -13.852 16.875 11.367 1 78.94 15 ARG B C 1
ATOM 1332 O O . ARG B 1 15 ? -13.586 16.328 10.289 1 78.94 15 ARG B O 1
ATOM 1339 N N . GLY B 1 16 ? -13.312 16.422 12.445 1 81.69 16 GLY B N 1
ATOM 1340 C CA . GLY B 1 16 ? -12.508 15.219 12.5 1 81.69 16 GLY B CA 1
ATOM 1341 C C . GLY B 1 16 ? -11.062 15.453 12.125 1 81.69 16 GLY B C 1
ATOM 1342 O O . GLY B 1 16 ? -10.312 14.5 11.883 1 81.69 16 GLY B O 1
ATOM 1343 N N . GLU B 1 17 ? -10.727 16.703 11.977 1 84.38 17 GLU B N 1
ATOM 1344 C CA . GLU B 1 17 ? -9.344 17.031 11.625 1 84.38 17 GLU B CA 1
ATOM 1345 C C . GLU B 1 17 ? -8.445 16.984 12.859 1 84.38 17 GLU B C 1
ATOM 1347 O O . GLU B 1 17 ? -8.773 17.562 13.891 1 84.38 17 GLU B O 1
ATOM 1352 N N . LEU B 1 18 ? -7.395 16.281 12.695 1 82.69 18 LEU B N 1
ATOM 1353 C CA . LEU B 1 18 ? -6.441 16.172 13.797 1 82.69 18 LEU B CA 1
ATOM 1354 C C . LEU B 1 18 ? -5.77 17.516 14.07 1 82.69 18 LEU B C 1
ATOM 1356 O O . LEU B 1 18 ? -5.363 18.219 13.141 1 82.69 18 LEU B O 1
ATOM 1360 N N . ALA B 1 19 ? -5.621 17.766 15.344 1 77.19 19 ALA B N 1
ATOM 1361 C CA . ALA B 1 19 ? -4.961 19.016 15.742 1 77.19 19 ALA B CA 1
ATOM 1362 C C . ALA B 1 19 ? -3.482 19 15.367 1 77.19 19 ALA B C 1
ATOM 1364 O O . ALA B 1 19 ? -2.799 17.984 15.562 1 77.19 19 ALA B O 1
ATOM 1365 N N . THR B 1 20 ? -3.066 20.078 14.766 1 75.38 20 THR B N 1
ATOM 1366 C CA . THR B 1 20 ? -1.676 20.188 14.336 1 75.38 20 THR B CA 1
ATOM 1367 C C . THR B 1 20 ? -0.731 20.031 15.523 1 75.38 20 THR B C 1
ATOM 1369 O O . THR B 1 20 ? 0.424 19.625 15.352 1 75.38 20 THR B O 1
ATOM 1372 N N . SER B 1 21 ? -1.249 20.328 16.719 1 76.06 21 SER B N 1
ATOM 1373 C CA . SER B 1 21 ? -0.417 20.266 17.922 1 76.06 21 SER B CA 1
ATOM 1374 C C . SER B 1 21 ? -0.14 18.828 18.328 1 76.06 21 SER B C 1
ATOM 1376 O O . SER B 1 21 ? 0.771 18.562 19.125 1 76.06 21 SER B O 1
ATOM 1378 N N . THR B 1 22 ? -0.85 17.938 17.812 1 75 22 THR B N 1
ATOM 1379 C CA . THR B 1 22 ? -0.717 16.547 18.25 1 75 22 THR B CA 1
ATOM 1380 C C . THR B 1 22 ? 0.188 15.766 17.297 1 75 22 THR B C 1
ATOM 1382 O O . THR B 1 22 ? 0.558 14.625 17.578 1 75 22 THR B O 1
ATOM 1385 N N . ILE B 1 23 ? 0.589 16.469 16.266 1 77.75 23 ILE B N 1
ATOM 1386 C CA . ILE B 1 23 ? 1.368 15.766 15.25 1 77.75 23 ILE B CA 1
ATOM 1387 C C . ILE B 1 23 ? 2.605 16.578 14.891 1 77.75 23 ILE B C 1
ATOM 1389 O O . ILE B 1 23 ? 2.564 17.812 14.891 1 77.75 23 ILE B O 1
ATOM 1393 N N . ASN B 1 24 ? 3.676 15.898 14.93 1 82.88 24 ASN B N 1
ATOM 1394 C CA . ASN B 1 24 ? 4.859 16.484 14.312 1 82.88 24 ASN B CA 1
ATOM 1395 C C . ASN B 1 24 ? 4.926 16.188 12.82 1 82.88 24 ASN B C 1
ATOM 1397 O O . ASN B 1 24 ? 4.934 15.016 12.422 1 82.88 24 ASN B O 1
ATOM 1401 N N . LYS B 1 25 ? 4.816 17.219 12.086 1 85.81 25 LYS B N 1
ATOM 1402 C CA . LYS B 1 25 ? 4.832 17.078 10.633 1 85.81 25 LYS B CA 1
ATOM 1403 C C . LYS B 1 25 ? 6.152 17.578 10.055 1 85.81 25 LYS B C 1
ATOM 1405 O O . LYS B 1 25 ? 6.547 18.719 10.266 1 85.81 25 LYS B O 1
ATOM 1410 N N . LEU B 1 26 ? 6.934 16.703 9.43 1 89.19 26 LEU B N 1
ATOM 1411 C CA . LEU B 1 26 ? 8.172 17.047 8.742 1 89.19 26 LEU B CA 1
ATOM 1412 C C . LEU B 1 26 ? 8.023 16.828 7.238 1 89.19 26 LEU B C 1
ATOM 1414 O O . LEU B 1 26 ? 7.312 15.922 6.801 1 89.19 26 LEU B O 1
ATOM 1418 N N . LYS B 1 27 ? 8.719 17.625 6.465 1 90.81 27 LYS B N 1
ATOM 1419 C CA . LYS B 1 27 ? 8.602 17.516 5.012 1 90.81 27 LYS B CA 1
ATOM 1420 C C . LYS B 1 27 ? 9.977 17.359 4.363 1 90.81 27 LYS B C 1
ATOM 1422 O O . LYS B 1 27 ? 10.984 17.797 4.91 1 90.81 27 LYS B O 1
ATOM 1427 N N . CYS B 1 28 ? 9.992 16.672 3.318 1 93.62 28 CYS B N 1
ATOM 1428 C CA . CYS B 1 28 ? 11.172 16.516 2.48 1 93.62 28 CYS B CA 1
ATOM 1429 C C . CYS B 1 28 ? 10.812 16.625 1.003 1 93.62 28 CYS B C 1
ATOM 1431 O O . CYS B 1 28 ? 9.773 16.125 0.569 1 93.62 28 CYS B O 1
ATOM 1433 N N . GLN B 1 29 ? 11.711 17.312 0.271 1 91.69 29 GLN B N 1
ATOM 1434 C CA . GLN B 1 29 ? 11.523 17.453 -1.17 1 91.69 29 GLN B CA 1
ATOM 1435 C C . GLN B 1 29 ? 12.562 16.641 -1.938 1 91.69 29 GLN B C 1
ATOM 1437 O O . GLN B 1 29 ? 13.766 16.812 -1.722 1 91.69 29 GLN B O 1
ATOM 1442 N N . LEU B 1 30 ? 12.102 15.789 -2.756 1 91.62 30 LEU B N 1
ATOM 1443 C CA . LEU B 1 30 ? 12.992 15 -3.6 1 91.62 30 LEU B CA 1
ATOM 1444 C C . LEU B 1 30 ? 13.016 15.547 -5.027 1 91.62 30 LEU B C 1
ATOM 1446 O O . LEU B 1 30 ? 12.062 16.203 -5.461 1 91.62 30 LEU B O 1
ATOM 1450 N N . ASP B 1 31 ? 14.102 15.289 -5.75 1 85.81 31 ASP B N 1
ATOM 1451 C CA . ASP B 1 31 ? 14.242 15.742 -7.129 1 85.81 31 ASP B CA 1
ATOM 1452 C C . ASP B 1 31 ? 13.289 14.984 -8.055 1 85.81 31 ASP B C 1
ATOM 1454 O O . ASP B 1 31 ? 12.891 15.5 -9.102 1 85.81 31 ASP B O 1
ATOM 1458 N N . PHE B 1 32 ? 13.008 13.742 -7.648 1 87 32 PHE B N 1
ATOM 1459 C CA . PHE B 1 32 ? 12.078 12.938 -8.43 1 87 32 PHE B CA 1
ATOM 1460 C C . PHE B 1 32 ? 10.992 12.336 -7.543 1 87 32 PHE B C 1
ATOM 1462 O O . PHE B 1 32 ? 11.258 11.953 -6.402 1 87 32 PHE B O 1
ATOM 1469 N N . PRO B 1 33 ? 9.844 12.305 -8.102 1 89.38 33 PRO B N 1
ATOM 1470 C CA . PRO B 1 33 ? 8.758 11.75 -7.285 1 89.38 33 PRO B CA 1
ATOM 1471 C C . PRO B 1 33 ? 8.891 10.242 -7.074 1 89.38 33 PRO B C 1
ATOM 1473 O O . PRO B 1 33 ? 9.328 9.523 -7.977 1 89.38 33 PRO B O 1
ATOM 1476 N N . LEU B 1 34 ? 8.625 9.758 -5.879 1 93.5 34 LEU B N 1
ATOM 1477 C CA . LEU B 1 34 ? 8.508 8.336 -5.586 1 93.5 34 LEU B CA 1
ATOM 1478 C C . LEU B 1 34 ? 7.062 7.863 -5.742 1 93.5 34 LEU B C 1
ATOM 1480 O O . LEU B 1 34 ? 6.137 8.516 -5.254 1 93.5 34 LEU B O 1
ATOM 1484 N N . THR B 1 35 ? 6.883 6.812 -6.461 1 92.75 35 THR B N 1
ATOM 1485 C CA . THR B 1 35 ? 5.531 6.336 -6.734 1 92.75 35 THR B CA 1
ATOM 1486 C C . THR B 1 35 ? 5.047 5.414 -5.621 1 92.75 35 THR B C 1
ATOM 1488 O O . THR B 1 35 ? 3.846 5.156 -5.504 1 92.75 35 THR B O 1
ATOM 1491 N N . SER B 1 36 ? 5.895 4.922 -4.859 1 95.56 36 SER B N 1
ATOM 1492 C CA . SER B 1 36 ? 5.586 4.098 -3.693 1 95.56 36 SER B CA 1
ATOM 1493 C C . SER B 1 36 ? 6.699 4.172 -2.654 1 95.56 36 SER B C 1
ATOM 1495 O O . SER B 1 36 ? 7.867 4.371 -2.998 1 95.56 36 SER B O 1
ATOM 1497 N N . VAL B 1 37 ? 6.281 4.027 -1.39 1 95.94 37 VAL B N 1
ATOM 1498 C CA . VAL B 1 37 ? 7.246 4.066 -0.298 1 95.94 37 VAL B CA 1
ATOM 1499 C C . VAL B 1 37 ? 6.934 2.965 0.711 1 95.94 37 VAL B C 1
ATOM 1501 O O . VAL B 1 37 ? 5.777 2.562 0.862 1 95.94 37 VAL B O 1
ATOM 1504 N N . ALA B 1 38 ? 7.895 2.459 1.343 1 95.25 38 ALA B N 1
ATOM 1505 C CA . ALA B 1 38 ? 7.809 1.521 2.459 1 95.25 38 ALA B CA 1
ATOM 1506 C C . ALA B 1 38 ? 8.766 1.916 3.58 1 95.25 38 ALA B C 1
ATOM 1508 O O . ALA B 1 38 ? 9.969 2.057 3.354 1 95.25 38 ALA B O 1
ATOM 1509 N N . LEU B 1 39 ? 8.219 2.07 4.77 1 92.62 39 LEU B N 1
ATOM 1510 C CA . LEU B 1 39 ? 9 2.574 5.891 1 92.62 39 LEU B CA 1
ATOM 1511 C C . LEU B 1 39 ? 9.516 1.426 6.754 1 92.62 39 LEU B C 1
ATOM 1513 O O . LEU B 1 39 ? 8.734 0.619 7.258 1 92.62 39 LEU B O 1
ATOM 1517 N N . HIS B 1 40 ? 10.773 1.331 6.777 1 88.38 40 HIS B N 1
ATOM 1518 C CA . HIS B 1 40 ? 11.43 0.327 7.605 1 88.38 40 HIS B CA 1
ATOM 1519 C C . HIS B 1 40 ? 11.789 0.891 8.977 1 88.38 40 HIS B C 1
ATOM 1521 O O . HIS B 1 40 ? 11.703 2.102 9.195 1 88.38 40 HIS B O 1
ATOM 1527 N N . HIS B 1 41 ? 12.094 -0.067 9.734 1 78.44 41 HIS B N 1
ATOM 1528 C CA . HIS B 1 41 ? 12.586 0.394 11.023 1 78.44 41 HIS B CA 1
ATOM 1529 C C . HIS B 1 41 ? 14.023 0.88 10.922 1 78.44 41 HIS B C 1
ATOM 1531 O O . HIS B 1 41 ? 14.625 0.843 9.852 1 78.44 41 HIS B O 1
ATOM 1537 N N . ASN B 1 42 ? 14.547 1.56 11.828 1 77.88 42 ASN B N 1
ATOM 1538 C CA . ASN B 1 42 ? 15.938 2 11.938 1 77.88 42 ASN B CA 1
ATOM 1539 C C . ASN B 1 42 ? 16.234 3.146 10.977 1 77.88 42 ASN B C 1
ATOM 1541 O O . ASN B 1 42 ? 17.297 3.168 10.336 1 77.88 42 ASN B O 1
ATOM 1545 N N . ASN B 1 43 ? 15.352 3.949 10.641 1 83.06 43 ASN B N 1
ATOM 1546 C CA . ASN B 1 43 ? 15.516 5.191 9.891 1 83.06 43 ASN B CA 1
ATOM 1547 C C . ASN B 1 43 ? 15.781 4.918 8.414 1 83.06 43 ASN B C 1
ATOM 1549 O O . ASN B 1 43 ? 16.547 5.641 7.773 1 83.06 43 ASN B O 1
ATOM 1553 N N . HIS B 1 44 ? 15.367 3.775 7.938 1 92.19 44 HIS B N 1
ATOM 1554 C CA . HIS B 1 44 ? 15.453 3.516 6.504 1 92.19 44 HIS B CA 1
ATOM 1555 C C . HIS B 1 44 ? 14.07 3.547 5.855 1 92.19 44 HIS B C 1
ATOM 1557 O O . HIS B 1 44 ? 13.07 3.221 6.5 1 92.19 44 HIS B O 1
ATOM 1563 N N . ILE B 1 45 ? 14.125 3.969 4.641 1 94.38 45 ILE B N 1
ATOM 1564 C CA . ILE B 1 45 ? 12.906 3.988 3.832 1 94.38 45 ILE B CA 1
ATOM 1565 C C . ILE B 1 45 ? 13.227 3.496 2.42 1 94.38 45 ILE B C 1
ATOM 1567 O O . ILE B 1 45 ? 14.305 3.758 1.893 1 94.38 45 ILE B O 1
ATOM 1571 N N . PHE B 1 46 ? 12.352 2.736 1.868 1 96.44 46 PHE B N 1
ATOM 1572 C CA . PHE B 1 46 ? 12.469 2.281 0.488 1 96.44 46 PHE B CA 1
ATOM 1573 C C . PHE B 1 46 ? 11.516 3.049 -0.418 1 96.44 46 PHE B C 1
ATOM 1575 O O . PHE B 1 46 ? 10.391 3.359 -0.021 1 96.44 46 PHE B O 1
ATOM 1582 N N . GLY B 1 47 ? 11.93 3.346 -1.574 1 96.31 47 GLY B N 1
ATOM 1583 C CA . GLY B 1 47 ? 11.102 4.051 -2.545 1 96.31 47 GLY B CA 1
ATOM 1584 C C . GLY B 1 47 ? 11.211 3.477 -3.945 1 96.31 47 GLY B C 1
ATOM 1585 O O . GLY B 1 47 ? 12.266 2.971 -4.336 1 96.31 47 GLY B O 1
ATOM 1586 N N . TYR B 1 48 ? 10.133 3.504 -4.633 1 96.62 48 TYR B N 1
ATOM 1587 C CA . TYR B 1 48 ? 10.141 3.152 -6.047 1 96.62 48 TYR B CA 1
ATOM 1588 C C . TYR B 1 48 ? 10.109 4.402 -6.918 1 96.62 48 TYR B C 1
ATOM 1590 O O . TYR B 1 48 ? 9.305 5.309 -6.691 1 96.62 48 TYR B O 1
ATOM 1598 N N . CYS B 1 49 ? 10.93 4.453 -7.852 1 93.62 49 CYS B N 1
ATOM 1599 C CA . CYS B 1 49 ? 10.984 5.559 -8.797 1 93.62 49 CYS B CA 1
ATOM 1600 C C . CYS B 1 49 ? 10.586 5.105 -10.195 1 93.62 49 CYS B C 1
ATOM 1602 O O . CYS B 1 49 ? 11.297 4.324 -10.828 1 93.62 49 CYS B O 1
ATOM 1604 N N . ASN B 1 50 ? 9.469 5.617 -10.625 1 91.69 50 ASN B N 1
ATOM 1605 C CA . ASN B 1 50 ? 8.953 5.223 -11.93 1 91.69 50 ASN B CA 1
ATOM 1606 C C . ASN B 1 50 ? 9.875 5.691 -13.055 1 91.69 50 ASN B C 1
ATOM 1608 O O . ASN B 1 50 ? 10.055 4.984 -14.047 1 91.69 50 ASN B O 1
ATOM 1612 N N . ALA B 1 51 ? 10.43 6.855 -12.969 1 90.06 51 ALA B N 1
ATOM 1613 C CA . ALA B 1 51 ? 11.25 7.441 -14.023 1 90.06 51 ALA B CA 1
ATOM 1614 C C . ALA B 1 51 ? 12.453 6.559 -14.328 1 90.06 51 ALA B C 1
ATOM 1616 O O . ALA B 1 51 ? 12.836 6.402 -15.492 1 90.06 51 ALA B O 1
ATOM 1617 N N . THR B 1 52 ? 13.07 5.969 -13.359 1 92.44 52 THR B N 1
ATOM 1618 C CA . THR B 1 52 ? 14.266 5.152 -13.555 1 92.44 52 THR B CA 1
ATOM 1619 C C . THR B 1 52 ? 13.938 3.668 -13.422 1 92.44 52 THR B C 1
ATOM 1621 O O . THR B 1 52 ? 14.82 2.818 -13.539 1 92.44 52 THR B O 1
ATOM 1624 N N . LYS B 1 53 ? 12.656 3.316 -13.078 1 94.69 53 LYS B N 1
ATOM 1625 C CA . LYS B 1 53 ? 12.195 1.945 -12.883 1 94.69 53 LYS B CA 1
ATOM 1626 C C . LYS B 1 53 ? 13.062 1.207 -11.867 1 94.69 53 LYS B C 1
ATOM 1628 O O . LYS B 1 53 ? 13.5 0.085 -12.125 1 94.69 53 LYS B O 1
ATOM 1633 N N . SER B 1 54 ? 13.281 1.896 -10.781 1 96.25 54 SER B N 1
ATOM 1634 C CA . SER B 1 54 ? 14.219 1.361 -9.812 1 96.25 54 SER B CA 1
ATOM 1635 C C . SER B 1 54 ? 13.672 1.468 -8.391 1 96.25 54 SER B C 1
ATOM 1637 O O . SER B 1 54 ? 12.75 2.24 -8.133 1 96.25 54 SER B O 1
ATOM 1639 N N . ILE B 1 55 ? 14.211 0.617 -7.527 1 97.38 55 ILE B N 1
ATOM 1640 C CA . ILE B 1 55 ? 13.953 0.648 -6.094 1 97.38 55 ILE B CA 1
ATOM 1641 C C . ILE B 1 55 ? 15.156 1.251 -5.367 1 97.38 55 ILE B C 1
ATOM 1643 O O . ILE B 1 55 ? 16.297 0.856 -5.609 1 97.38 55 ILE B O 1
ATOM 1647 N N . HIS B 1 56 ? 14.898 2.199 -4.527 1 96.81 56 HIS B N 1
ATOM 1648 C CA . HIS B 1 56 ? 15.938 2.883 -3.766 1 96.81 56 HIS B CA 1
ATOM 1649 C C . HIS B 1 56 ? 15.789 2.615 -2.271 1 96.81 56 HIS B C 1
ATOM 1651 O O . HIS B 1 56 ? 14.672 2.6 -1.746 1 96.81 56 HIS B O 1
ATOM 1657 N N . LYS B 1 57 ? 16.891 2.387 -1.657 1 96.81 57 LYS B N 1
ATOM 1658 C CA . LYS B 1 57 ? 16.984 2.443 -0.201 1 96.81 57 LYS B CA 1
ATOM 1659 C C . LYS B 1 57 ? 17.625 3.754 0.256 1 96.81 57 LYS B C 1
ATOM 1661 O O . LYS B 1 57 ? 18.672 4.148 -0.242 1 96.81 57 LYS B O 1
ATOM 1666 N N . PHE B 1 58 ? 16.969 4.441 1.192 1 96.38 58 PHE B N 1
ATOM 1667 C CA . PHE B 1 58 ? 17.469 5.707 1.715 1 96.38 58 PHE B CA 1
ATOM 1668 C C . PHE B 1 58 ? 17.672 5.629 3.223 1 96.38 58 PHE B C 1
ATOM 1670 O O . PHE B 1 58 ? 16.906 4.965 3.924 1 96.38 58 PHE B O 1
ATOM 1677 N N . LEU B 1 59 ? 18.641 6.297 3.686 1 95.44 59 LEU B N 1
ATOM 1678 C CA . LEU B 1 59 ? 18.75 6.617 5.105 1 95.44 59 LEU B CA 1
ATOM 1679 C C . LEU B 1 59 ? 18.031 7.926 5.422 1 95.44 59 LEU B C 1
ATOM 1681 O O . LEU B 1 59 ? 18.219 8.922 4.719 1 95.44 59 LEU B O 1
ATOM 1685 N N . ILE B 1 60 ? 17.156 7.867 6.391 1 93.38 60 ILE B N 1
ATOM 1686 C CA . ILE B 1 60 ? 16.453 9.07 6.801 1 93.38 60 ILE B CA 1
ATOM 1687 C C . ILE B 1 60 ? 17.312 9.875 7.777 1 93.38 60 ILE B C 1
ATOM 1689 O O . ILE B 1 60 ? 17.766 9.336 8.789 1 93.38 60 ILE B O 1
ATOM 1693 N N . THR B 1 61 ? 17.5 11.016 7.473 1 92.12 61 THR B N 1
ATOM 1694 C CA . THR B 1 61 ? 18.156 11.945 8.383 1 92.12 61 THR B CA 1
ATOM 1695 C C . THR B 1 61 ? 17.219 13.102 8.734 1 92.12 61 THR B C 1
ATOM 1697 O O . THR B 1 61 ? 16.469 13.586 7.887 1 92.12 61 THR B O 1
ATOM 1700 N N . THR B 1 62 ? 17.25 13.375 10.039 1 88 62 THR B N 1
ATOM 1701 C CA . THR B 1 62 ? 16.297 14.383 10.484 1 88 62 THR B CA 1
ATOM 1702 C C . THR B 1 62 ? 17.031 15.578 11.102 1 88 62 THR B C 1
ATOM 1704 O O . THR B 1 62 ? 18.062 15.414 11.758 1 88 62 THR B O 1
ATOM 1707 N N . ASP B 1 63 ? 16.609 16.734 10.695 1 86.69 63 ASP B N 1
ATOM 1708 C CA . ASP B 1 63 ? 16.922 17.984 11.359 1 86.69 63 ASP B CA 1
ATOM 1709 C C . ASP B 1 63 ? 15.672 18.562 12.039 1 86.69 63 ASP B C 1
ATOM 1711 O O . ASP B 1 63 ? 14.938 19.344 11.438 1 86.69 63 ASP B O 1
ATOM 1715 N N . GLU B 1 64 ? 15.391 18.25 13.25 1 78.69 64 GLU B N 1
ATOM 1716 C CA . GLU B 1 64 ? 14.172 18.609 13.969 1 78.69 64 GLU B CA 1
ATOM 1717 C C . GLU B 1 64 ? 14.055 20.109 14.141 1 78.69 64 GLU B C 1
ATOM 1719 O O . GLU B 1 64 ? 12.945 20.656 14.109 1 78.69 64 GLU B O 1
ATOM 1724 N N . ALA B 1 65 ? 15.164 20.75 14.383 1 81.69 65 ALA B N 1
ATOM 1725 C CA . ALA B 1 65 ? 15.164 22.203 14.57 1 81.69 65 ALA B CA 1
ATOM 1726 C C . ALA B 1 65 ? 14.586 22.906 13.352 1 81.69 65 ALA B C 1
ATOM 1728 O O . ALA B 1 65 ? 13.883 23.906 13.484 1 81.69 65 ALA B O 1
ATOM 1729 N N . ARG B 1 66 ? 14.781 22.359 12.219 1 81.62 66 ARG B N 1
ATOM 1730 C CA . ARG B 1 66 ? 14.312 22.969 10.977 1 81.62 66 ARG B CA 1
ATOM 1731 C C . ARG B 1 66 ? 13.008 22.344 10.516 1 81.62 66 ARG B C 1
ATOM 1733 O O . ARG B 1 66 ? 12.406 22.797 9.539 1 81.62 66 ARG B O 1
ATOM 1740 N N . GLY B 1 67 ? 12.547 21.25 11.172 1 82.06 67 GLY B N 1
ATOM 1741 C CA . GLY B 1 67 ? 11.328 20.578 10.797 1 82.06 67 GLY B CA 1
ATOM 1742 C C . GLY B 1 67 ? 11.43 19.859 9.461 1 82.06 67 GLY B C 1
ATOM 1743 O O . GLY B 1 67 ? 10.453 19.797 8.703 1 82.06 67 GLY B O 1
ATOM 1744 N N . ILE B 1 68 ? 12.672 19.484 9.141 1 85.06 68 ILE B N 1
ATOM 1745 C CA . ILE B 1 68 ? 12.859 18.828 7.848 1 85.06 68 ILE B CA 1
ATOM 1746 C C . ILE B 1 68 ? 13.531 17.484 8.047 1 85.06 68 ILE B C 1
ATOM 1748 O O . ILE B 1 68 ? 14.242 17.266 9.031 1 85.06 68 ILE B O 1
ATOM 1752 N N . PHE B 1 69 ? 13.188 16.578 7.191 1 90.62 69 PHE B N 1
ATOM 1753 C CA . PHE B 1 69 ? 13.961 15.344 7.094 1 90.62 69 PHE B CA 1
ATOM 1754 C C . PHE B 1 69 ? 14.461 15.125 5.672 1 90.62 69 PHE B C 1
ATOM 1756 O O . PHE B 1 69 ? 13.984 15.773 4.734 1 90.62 69 PHE B O 1
ATOM 1763 N N . SER B 1 70 ? 15.477 14.43 5.598 1 92.88 70 SER B N 1
ATOM 1764 C CA . SER B 1 70 ? 16.094 14.172 4.297 1 92.88 70 SER B CA 1
ATOM 1765 C C . SER B 1 70 ? 16.344 12.68 4.09 1 92.88 70 SER B C 1
ATOM 1767 O O . SER B 1 70 ? 16.422 11.922 5.055 1 92.88 70 SER B O 1
ATOM 1769 N N . LEU B 1 71 ? 16.391 12.398 2.797 1 94.69 71 LEU B N 1
ATOM 1770 C CA . LEU B 1 71 ? 16.672 11.023 2.412 1 94.69 71 LEU B CA 1
ATOM 1771 C C . LEU B 1 71 ? 18.031 10.914 1.737 1 94.69 71 LEU B C 1
ATOM 1773 O O . LEU B 1 71 ? 18.266 11.531 0.698 1 94.69 71 LEU B O 1
ATOM 1777 N N . MET B 1 72 ? 18.844 10.18 2.33 1 94.88 72 MET B N 1
ATOM 1778 C CA . MET B 1 72 ? 20.156 9.93 1.754 1 94.88 72 MET B CA 1
ATOM 1779 C C . MET B 1 72 ? 20.188 8.594 1.025 1 94.88 72 MET B C 1
ATOM 1781 O O . MET B 1 72 ? 20.031 7.535 1.646 1 94.88 72 MET B O 1
ATOM 1785 N N . PRO B 1 73 ? 20.406 8.609 -0.31 1 94.56 73 PRO B N 1
ATOM 1786 C CA . PRO B 1 73 ? 20.422 7.348 -1.056 1 94.56 73 PRO B CA 1
ATOM 1787 C C . PRO B 1 73 ? 21.516 6.398 -0.587 1 94.56 73 PRO B C 1
ATOM 1789 O O . PRO B 1 73 ? 22.641 6.836 -0.322 1 94.56 73 PRO B O 1
ATOM 1792 N N . GLN B 1 74 ? 21.172 5.145 -0.441 1 95.75 74 GLN B N 1
ATOM 1793 C CA . GLN B 1 74 ? 22.141 4.141 -0.01 1 95.75 74 GLN B CA 1
ATOM 1794 C C . GLN B 1 74 ? 22.312 3.049 -1.063 1 95.75 74 GLN B C 1
ATOM 1796 O O . GLN B 1 74 ? 23.438 2.637 -1.367 1 95.75 74 GLN B O 1
ATOM 1801 N N . VAL B 1 75 ? 21.297 2.496 -1.569 1 96.31 75 VAL B N 1
ATOM 1802 C CA . VAL B 1 75 ? 21.281 1.381 -2.51 1 96.31 75 VAL B CA 1
ATOM 1803 C C . VAL B 1 75 ? 20.266 1.639 -3.615 1 96.31 75 VAL B C 1
ATOM 1805 O O . VAL B 1 75 ? 19.203 2.223 -3.367 1 96.31 75 VAL B O 1
ATOM 1808 N N . LYS B 1 76 ? 20.562 1.312 -4.777 1 96.88 76 LYS B N 1
ATOM 1809 C CA . LYS B 1 76 ? 19.641 1.321 -5.914 1 96.88 76 LYS B CA 1
ATOM 1810 C C . LYS B 1 76 ? 19.656 -0.023 -6.637 1 96.88 76 LYS B C 1
ATOM 1812 O O . LYS B 1 76 ? 20.719 -0.552 -6.965 1 96.88 76 LYS B O 1
ATOM 1817 N N . VAL B 1 77 ? 18.531 -0.593 -6.836 1 97.31 77 VAL B N 1
ATOM 1818 C CA . VAL B 1 77 ? 18.438 -1.844 -7.578 1 97.31 77 VAL B CA 1
ATOM 1819 C C . VAL B 1 77 ? 17.344 -1.729 -8.648 1 97.31 77 VAL B C 1
ATOM 1821 O O . VAL B 1 77 ? 16.484 -0.861 -8.562 1 97.31 77 VAL B O 1
ATOM 1824 N N . GLU B 1 78 ? 17.391 -2.604 -9.641 1 95.38 78 GLU B N 1
ATOM 1825 C CA . GLU B 1 78 ? 16.375 -2.609 -10.695 1 95.38 78 GLU B CA 1
ATOM 1826 C C . GLU B 1 78 ? 15.031 -3.109 -10.164 1 9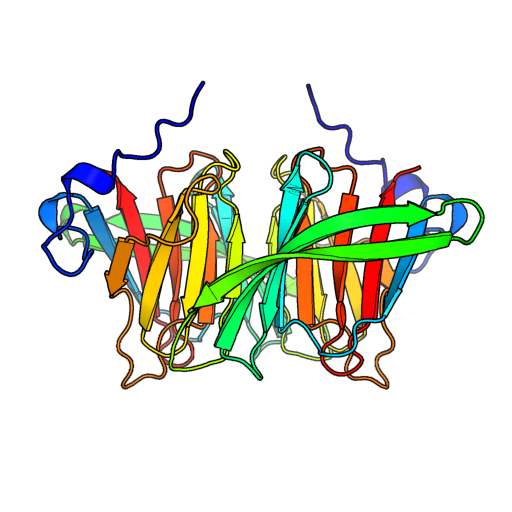5.38 78 GLU B C 1
ATOM 1828 O O . GLU B 1 78 ? 14.984 -4.07 -9.398 1 95.38 78 GLU B O 1
ATOM 1833 N N . GLY B 1 79 ? 14 -2.43 -10.508 1 94.69 79 GLY B N 1
ATOM 1834 C CA . GLY B 1 79 ? 12.648 -2.842 -10.141 1 94.69 79 GLY B CA 1
ATOM 1835 C C . GLY B 1 79 ? 11.914 -3.543 -11.266 1 94.69 79 GLY B C 1
ATOM 1836 O O . GLY B 1 79 ? 12.469 -4.441 -11.906 1 94.69 79 GLY B O 1
ATOM 1837 N N . HIS B 1 80 ? 10.656 -3.197 -11.453 1 94.69 80 HIS B N 1
ATOM 1838 C CA . HIS B 1 80 ? 9.82 -3.754 -12.516 1 94.69 80 HIS B CA 1
ATOM 1839 C C . HIS B 1 80 ? 10.039 -3.018 -13.836 1 94.69 80 HIS B C 1
ATOM 1841 O O . HIS B 1 80 ? 10.141 -1.789 -13.852 1 94.69 80 HIS B O 1
ATOM 1847 N N . GLN B 1 81 ? 10.07 -3.711 -14.938 1 88.19 81 GLN B N 1
ATOM 1848 C CA . GLN B 1 81 ? 10.305 -3.094 -16.234 1 88.19 81 GLN B CA 1
ATOM 1849 C C . GLN B 1 81 ? 9.055 -2.379 -16.75 1 88.19 81 GLN B C 1
ATOM 1851 O O . GLN B 1 81 ? 9.148 -1.411 -17.5 1 88.19 81 GLN B O 1
ATOM 1856 N N . LEU B 1 82 ? 7.941 -2.973 -16.359 1 91.62 82 LEU B N 1
ATOM 1857 C CA . LEU B 1 82 ? 6.699 -2.291 -16.703 1 91.62 82 LEU B CA 1
ATOM 1858 C C . LEU B 1 82 ? 6.148 -1.525 -15.508 1 91.62 82 LEU B C 1
ATOM 1860 O O . LEU B 1 82 ? 5.562 -2.121 -14.602 1 91.62 82 LEU B O 1
ATOM 1864 N N . ALA B 1 83 ? 6.332 -0.199 -15.367 1 81.88 83 ALA B N 1
ATOM 1865 C CA . ALA B 1 83 ? 5.879 0.704 -14.32 1 81.88 83 ALA B CA 1
ATOM 1866 C C . ALA B 1 83 ? 4.402 1.048 -14.484 1 81.88 83 ALA B C 1
ATOM 1868 O O . ALA B 1 83 ? 3.836 0.856 -15.562 1 81.88 83 ALA B O 1
ATOM 1869 N N . PRO B 1 84 ? 3.771 1.558 -13.414 1 87.19 84 PRO B N 1
ATOM 1870 C CA . PRO B 1 84 ? 4.359 1.872 -12.109 1 87.19 84 PRO B CA 1
ATOM 1871 C C . PRO B 1 84 ? 4.516 0.641 -11.219 1 87.19 84 PRO B C 1
ATOM 1873 O O . PRO B 1 84 ? 3.803 -0.35 -11.398 1 87.19 84 PRO B O 1
ATOM 1876 N N . GLY B 1 85 ? 5.535 0.684 -10.32 1 93.81 85 GLY B N 1
ATOM 1877 C CA . GLY B 1 85 ? 5.707 -0.33 -9.289 1 93.81 85 GLY B CA 1
ATOM 1878 C C . GLY B 1 85 ? 5.23 0.121 -7.922 1 93.81 85 GLY B C 1
ATOM 1879 O O . GLY B 1 85 ? 5.09 1.32 -7.672 1 93.81 85 GLY B O 1
ATOM 1880 N N . ARG B 1 86 ? 4.898 -0.807 -7.109 1 95.19 86 ARG B N 1
ATOM 1881 C CA . ARG B 1 86 ? 4.504 -0.545 -5.73 1 95.19 86 ARG B CA 1
ATOM 1882 C C . ARG B 1 86 ? 5.293 -1.419 -4.762 1 95.19 86 ARG B C 1
ATOM 1884 O O . ARG B 1 86 ? 5.578 -2.582 -5.055 1 95.19 86 ARG B O 1
ATOM 1891 N N . LEU B 1 87 ? 5.562 -0.796 -3.637 1 96.75 87 LEU B N 1
ATOM 1892 C CA . LEU B 1 87 ? 6.359 -1.479 -2.625 1 96.75 87 LEU B CA 1
ATOM 1893 C C . LEU B 1 87 ? 5.523 -1.771 -1.382 1 96.75 87 LEU B C 1
ATOM 1895 O O . LEU B 1 87 ? 4.582 -1.038 -1.074 1 96.75 87 LEU B O 1
ATOM 1899 N N . LEU B 1 88 ? 5.875 -2.793 -0.734 1 94.19 88 LEU B N 1
ATOM 1900 C CA . LEU B 1 88 ? 5.316 -3.141 0.567 1 94.19 88 LEU B CA 1
ATOM 1901 C C . LEU B 1 88 ? 6.328 -3.906 1.41 1 94.19 88 LEU B C 1
ATOM 1903 O O . LEU B 1 88 ? 6.98 -4.832 0.917 1 94.19 88 LEU B O 1
ATOM 1907 N N . LEU B 1 89 ? 6.477 -3.492 2.615 1 92 89 LEU B N 1
ATOM 1908 C CA . LEU B 1 89 ? 7.328 -4.242 3.531 1 92 89 LEU B CA 1
ATOM 1909 C C . LEU B 1 89 ? 6.527 -5.316 4.258 1 92 89 LEU B C 1
ATOM 1911 O O . LEU B 1 89 ? 5.395 -5.074 4.684 1 92 89 LEU B O 1
ATOM 1915 N N . SER B 1 90 ? 7.156 -6.449 4.402 1 88.31 90 SER B N 1
ATOM 1916 C CA . SER B 1 90 ? 6.512 -7.484 5.203 1 88.31 90 SER B CA 1
ATOM 1917 C C . SER B 1 90 ? 6.391 -7.059 6.664 1 88.31 90 SER B C 1
ATOM 1919 O O . SER B 1 90 ? 7.164 -6.23 7.141 1 88.31 90 SER B O 1
ATOM 1921 N N . PRO B 1 91 ? 5.398 -7.668 7.359 1 83.06 91 PRO B N 1
ATOM 1922 C CA . PRO B 1 91 ? 5.23 -7.316 8.773 1 83.06 91 PRO B CA 1
ATOM 1923 C C . PRO B 1 91 ? 6.469 -7.625 9.609 1 83.06 91 PRO B C 1
ATOM 1925 O O . PRO B 1 91 ? 6.727 -6.953 10.609 1 83.06 91 PRO B O 1
ATOM 1928 N N . SER B 1 92 ? 7.254 -8.555 9.219 1 81.06 92 SER B N 1
ATOM 1929 C CA . SER B 1 92 ? 8.469 -8.914 9.945 1 81.06 92 SER B CA 1
ATOM 1930 C C . SER B 1 92 ? 9.633 -8 9.555 1 81.06 92 SER B C 1
ATOM 1932 O O . SER B 1 92 ? 10.719 -8.086 10.133 1 81.06 92 SER B O 1
ATOM 1934 N N . CYS B 1 93 ? 9.445 -7.184 8.539 1 85.56 93 CYS B N 1
ATOM 1935 C CA . CYS B 1 93 ? 10.43 -6.242 8.016 1 85.56 93 CYS B CA 1
ATOM 1936 C C . CYS B 1 93 ? 11.633 -6.973 7.43 1 85.56 93 CYS B C 1
ATOM 1938 O O . CYS B 1 93 ? 12.742 -6.438 7.418 1 85.56 93 CYS B O 1
ATOM 1940 N N . GLN B 1 94 ? 11.43 -8.211 7.051 1 86.81 94 GLN B N 1
ATOM 1941 C CA . GLN B 1 94 ? 12.531 -8.992 6.492 1 86.81 94 GLN B CA 1
ATOM 1942 C C . GLN B 1 94 ? 12.492 -8.984 4.969 1 86.81 94 GLN B C 1
ATOM 1944 O O . GLN B 1 94 ? 13.508 -9.211 4.316 1 86.81 94 GLN B O 1
ATOM 1949 N N . TRP B 1 95 ? 11.273 -8.75 4.469 1 89.44 95 TRP B N 1
ATOM 1950 C CA . TRP B 1 95 ? 11.102 -8.859 3.021 1 89.44 95 TRP B CA 1
ATOM 1951 C C . TRP B 1 95 ? 10.508 -7.574 2.447 1 89.44 95 TRP B C 1
ATOM 1953 O O . TRP B 1 95 ? 9.594 -6.984 3.033 1 89.44 95 TRP B O 1
ATOM 1963 N N . LEU B 1 96 ? 11.055 -7.199 1.374 1 93.81 96 LEU B N 1
ATOM 1964 C CA . LEU B 1 96 ? 10.484 -6.129 0.566 1 93.81 96 LEU B CA 1
ATOM 1965 C C . LEU B 1 96 ? 9.758 -6.691 -0.654 1 93.81 96 LEU B C 1
ATOM 1967 O O . LEU B 1 96 ? 10.375 -7.363 -1.486 1 93.81 96 LEU B O 1
ATOM 1971 N N . LEU B 1 97 ? 8.5 -6.438 -0.731 1 93.94 97 LEU B N 1
ATOM 1972 C CA . LEU B 1 97 ? 7.703 -6.859 -1.876 1 93.94 97 LEU B CA 1
ATOM 1973 C C . LEU B 1 97 ? 7.559 -5.727 -2.887 1 93.94 97 LEU B C 1
ATOM 1975 O O . LEU B 1 97 ? 7.441 -4.559 -2.506 1 93.94 97 LEU B O 1
ATOM 1979 N N . SER B 1 98 ? 7.551 -6.09 -4.113 1 96.44 98 SER B N 1
ATOM 1980 C CA . SER B 1 98 ? 7.211 -5.141 -5.168 1 96.44 98 SER B CA 1
ATOM 1981 C C . SER B 1 98 ? 6.293 -5.773 -6.207 1 96.44 98 SER B C 1
ATOM 1983 O O . SER B 1 98 ? 6.391 -6.969 -6.484 1 96.44 98 SER B O 1
ATOM 1985 N N . VAL B 1 99 ? 5.387 -4.969 -6.676 1 96.31 99 VAL B N 1
ATOM 1986 C CA . VAL B 1 99 ? 4.473 -5.41 -7.727 1 96.31 99 VAL B CA 1
ATOM 1987 C C . VAL B 1 99 ? 4.48 -4.406 -8.875 1 96.31 99 VAL B C 1
ATOM 1989 O O . VAL B 1 99 ? 4.895 -3.258 -8.703 1 96.31 99 VAL B O 1
ATOM 1992 N N . GLY B 1 100 ? 4.02 -4.883 -10.039 1 95.69 100 GLY B N 1
ATOM 1993 C CA . GLY B 1 100 ? 4.008 -4.02 -11.211 1 95.69 100 GLY B CA 1
ATOM 1994 C C . GLY B 1 100 ? 3.07 -4.5 -12.297 1 95.69 100 GLY B C 1
ATOM 1995 O O . GLY B 1 100 ? 2.354 -5.484 -12.117 1 95.69 100 GLY B O 1
ATOM 1996 N N . ARG B 1 101 ? 3.125 -3.807 -13.352 1 95.12 101 ARG B N 1
ATOM 1997 C CA . ARG B 1 101 ? 2.24 -4.082 -14.484 1 95.12 101 ARG B CA 1
ATOM 1998 C C . ARG B 1 101 ? 2.693 -5.328 -15.242 1 95.12 101 ARG B C 1
ATOM 2000 O O . ARG B 1 101 ? 1.964 -5.84 -16.094 1 95.12 101 ARG B O 1
ATOM 2007 N N . ASP B 1 102 ? 3.857 -5.836 -14.984 1 94.31 102 ASP B N 1
ATOM 2008 C CA . ASP B 1 102 ? 4.336 -7.07 -15.602 1 94.31 102 ASP B CA 1
ATOM 2009 C C . ASP B 1 102 ? 3.613 -8.289 -15.023 1 94.31 102 ASP B C 1
ATOM 2011 O O . ASP B 1 102 ? 3.709 -9.391 -15.57 1 94.31 102 ASP B O 1
ATOM 2015 N N . GLY B 1 103 ? 2.969 -8.055 -13.891 1 95.06 103 GLY B N 1
ATOM 2016 C CA . GLY B 1 103 ? 2.154 -9.109 -13.312 1 95.06 103 GLY B CA 1
ATOM 2017 C C . GLY B 1 103 ? 2.893 -9.938 -12.281 1 95.06 103 GLY B C 1
ATOM 2018 O O . GLY B 1 103 ? 2.346 -10.906 -11.742 1 95.06 103 GLY B O 1
ATOM 2019 N N . PHE B 1 104 ? 4.133 -9.539 -11.984 1 94.56 104 PHE B N 1
ATOM 2020 C CA . PHE B 1 104 ? 4.938 -10.32 -11.047 1 94.56 104 PHE B CA 1
ATOM 2021 C C . PHE B 1 104 ? 4.918 -9.688 -9.664 1 94.56 104 PHE B C 1
ATOM 2023 O O . PHE B 1 104 ? 4.949 -8.461 -9.531 1 94.56 104 PHE B O 1
ATOM 2030 N N . LEU B 1 105 ? 4.781 -10.492 -8.711 1 95.06 105 LEU B N 1
ATOM 2031 C CA . LEU B 1 105 ? 5.172 -10.172 -7.344 1 95.06 105 LEU B CA 1
ATOM 2032 C C . LEU B 1 105 ? 6.625 -10.562 -7.09 1 95.06 105 LEU B C 1
ATOM 2034 O O . LEU B 1 105 ? 6.996 -11.727 -7.246 1 95.06 105 LEU B O 1
ATOM 2038 N N . LYS B 1 106 ? 7.434 -9.617 -6.812 1 94.69 106 LYS B N 1
ATOM 2039 C CA . LYS B 1 106 ? 8.836 -9.875 -6.488 1 94.69 106 LYS B CA 1
ATOM 2040 C C . LYS B 1 106 ? 9.086 -9.734 -4.988 1 94.69 106 LYS B C 1
ATOM 2042 O O . LYS B 1 106 ? 8.539 -8.836 -4.34 1 94.69 106 LYS B O 1
ATOM 2047 N N . ILE B 1 107 ? 9.891 -10.594 -4.484 1 92.56 107 ILE B N 1
ATOM 2048 C CA . ILE B 1 107 ? 10.219 -10.633 -3.062 1 92.56 107 ILE B CA 1
ATOM 2049 C C . ILE B 1 107 ? 11.734 -10.547 -2.879 1 92.56 107 ILE B C 1
ATOM 2051 O O . ILE B 1 107 ? 12.484 -11.336 -3.465 1 92.56 107 ILE B O 1
ATOM 2055 N N . ARG B 1 108 ? 12.141 -9.578 -2.137 1 93.06 108 ARG B N 1
ATOM 2056 C CA . ARG B 1 108 ? 13.562 -9.367 -1.886 1 93.06 108 ARG B CA 1
ATOM 2057 C C . ARG B 1 108 ? 13.859 -9.398 -0.391 1 93.06 108 ARG B C 1
ATOM 2059 O O . ARG B 1 108 ? 13.102 -8.859 0.412 1 93.06 108 ARG B O 1
ATOM 2066 N N . ASP B 1 109 ? 15.008 -9.984 -0.087 1 91.31 109 ASP B N 1
ATOM 2067 C CA . ASP B 1 109 ? 15.523 -9.867 1.273 1 91.31 109 ASP B CA 1
ATOM 2068 C C . ASP B 1 109 ? 16.031 -8.453 1.549 1 91.31 109 ASP B C 1
ATOM 2070 O O . ASP B 1 109 ? 16.766 -7.887 0.74 1 91.31 109 ASP B O 1
ATOM 2074 N N . ILE B 1 110 ? 15.641 -7.855 2.65 1 90.69 110 ILE B N 1
ATOM 2075 C CA . ILE B 1 110 ? 15.984 -6.477 2.975 1 90.69 110 ILE B CA 1
ATOM 2076 C C . ILE B 1 110 ? 17.5 -6.336 3.092 1 90.69 110 ILE B C 1
ATOM 2078 O O . ILE B 1 110 ? 18.062 -5.266 2.818 1 90.69 110 ILE B O 1
ATOM 2082 N N . GLY B 1 111 ? 18.125 -7.383 3.486 1 88.56 111 GLY B N 1
ATOM 2083 C CA . GLY B 1 111 ? 19.562 -7.367 3.609 1 88.56 111 GLY B CA 1
ATOM 2084 C C . GLY B 1 111 ? 20.281 -7.645 2.299 1 88.56 111 GLY B C 1
ATOM 2085 O O . GLY B 1 111 ? 21.484 -7.406 2.178 1 88.56 111 GLY B O 1
ATOM 2086 N N . LYS B 1 112 ? 19.656 -8.188 1.352 1 91.06 112 LYS B N 1
ATOM 2087 C CA . LYS B 1 112 ? 20.203 -8.516 0.034 1 91.06 112 LYS B CA 1
ATOM 2088 C C . LYS B 1 112 ? 19.234 -8.102 -1.072 1 91.06 112 LYS B C 1
ATOM 2090 O O . LYS B 1 112 ? 18.672 -8.953 -1.766 1 91.06 112 LYS B O 1
ATOM 2095 N N . LEU B 1 113 ? 19.172 -6.836 -1.421 1 94.25 113 LEU B N 1
ATOM 2096 C CA . LEU B 1 113 ? 18.125 -6.285 -2.279 1 94.25 113 LEU B CA 1
ATOM 2097 C C . LEU B 1 113 ? 18.391 -6.637 -3.74 1 94.25 113 LEU B C 1
ATOM 2099 O O . LEU B 1 113 ? 17.484 -6.527 -4.578 1 94.25 113 LEU B O 1
ATOM 2103 N N . GLU B 1 114 ? 19.578 -7.105 -4.074 1 90.62 114 GLU B N 1
ATOM 2104 C CA . GLU B 1 114 ? 19.953 -7.352 -5.465 1 90.62 114 GLU B CA 1
ATOM 2105 C C . GLU B 1 114 ? 19.297 -8.625 -5.992 1 90.62 114 GLU B C 1
ATOM 2107 O O . GLU B 1 114 ? 19.141 -8.797 -7.203 1 90.62 114 GLU B O 1
ATOM 2112 N N . LYS B 1 115 ? 19 -9.484 -5.105 1 87 115 LYS B N 1
ATOM 2113 C CA . LYS B 1 115 ? 18.375 -10.734 -5.512 1 87 115 LYS B CA 1
ATOM 2114 C C . LYS B 1 115 ? 16.891 -10.75 -5.16 1 87 115 LYS B C 1
ATOM 2116 O O . LYS B 1 115 ? 16.5 -10.336 -4.066 1 87 115 LYS B O 1
ATOM 2121 N N . SER B 1 116 ? 16.109 -11.125 -6.168 1 89.12 116 SER B N 1
ATOM 2122 C CA . SER B 1 116 ? 14.672 -11.211 -5.914 1 89.12 116 SER B CA 1
ATOM 2123 C C . SER B 1 116 ? 14.102 -12.547 -6.387 1 89.12 116 SER B C 1
ATOM 2125 O O . SER B 1 116 ? 14.617 -13.148 -7.332 1 89.12 116 SER B O 1
ATOM 2127 N N . LEU B 1 117 ? 13.156 -13 -5.641 1 90 117 LEU B N 1
ATOM 2128 C CA . LEU B 1 117 ? 12.258 -14.055 -6.09 1 90 117 LEU B CA 1
ATOM 2129 C C . LEU B 1 117 ? 11.016 -13.461 -6.742 1 90 117 LEU B C 1
ATOM 2131 O O . LEU B 1 117 ? 10.609 -12.344 -6.426 1 90 117 LEU B O 1
ATOM 2135 N N . LYS B 1 118 ? 10.484 -14.234 -7.734 1 91.94 118 LYS B N 1
ATOM 2136 C CA . LYS B 1 118 ? 9.297 -13.672 -8.367 1 91.94 118 LYS B CA 1
ATOM 2137 C C . LYS B 1 118 ? 8.227 -14.742 -8.57 1 91.94 118 LYS B C 1
ATOM 2139 O O . LYS B 1 118 ? 8.539 -15.922 -8.727 1 91.94 118 LYS B O 1
ATOM 2144 N N . ILE B 1 119 ? 7.035 -14.32 -8.516 1 90.62 119 ILE B N 1
ATOM 2145 C CA . ILE B 1 119 ? 5.863 -15.141 -8.789 1 90.62 119 ILE B CA 1
ATOM 2146 C C . ILE B 1 119 ? 4.891 -14.375 -9.688 1 90.62 119 ILE B C 1
ATOM 2148 O O . ILE B 1 119 ? 4.594 -13.203 -9.43 1 90.62 119 ILE B O 1
ATOM 2152 N N . GLN B 1 120 ? 4.426 -15.055 -10.734 1 92.31 120 GLN B N 1
ATOM 2153 C CA . GLN B 1 120 ? 3.428 -14.406 -11.57 1 92.31 120 GLN B CA 1
ATOM 2154 C C . GLN B 1 120 ? 2.029 -14.555 -10.977 1 92.31 120 GLN B C 1
ATOM 2156 O O . GLN B 1 120 ? 1.483 -15.656 -10.93 1 92.31 120 GLN B O 1
ATOM 2161 N N . CYS B 1 121 ? 1.43 -13.508 -10.547 1 92.5 121 CYS B N 1
ATOM 2162 C CA . CYS B 1 121 ? 0.109 -13.531 -9.93 1 92.5 121 CYS B CA 1
ATOM 2163 C C . CYS B 1 121 ? -0.969 -13.133 -10.93 1 92.5 121 CYS B C 1
ATOM 2165 O O . CYS B 1 121 ? -2.09 -13.641 -10.875 1 92.5 121 CYS B O 1
ATOM 2167 N N . HIS B 1 122 ? -0.628 -12.25 -11.781 1 93.56 122 HIS B N 1
ATOM 2168 C CA . HIS B 1 122 ? -1.547 -11.758 -12.797 1 93.56 122 HIS B CA 1
ATOM 2169 C C . HIS B 1 122 ? -0.865 -11.672 -14.156 1 93.56 122 HIS B C 1
ATOM 2171 O O . HIS B 1 122 ? 0.365 -11.617 -14.242 1 93.56 122 HIS B O 1
ATOM 2177 N N . SER B 1 123 ? -1.634 -11.617 -15.219 1 92.62 123 SER B N 1
ATOM 2178 C CA . SER B 1 123 ? -1.088 -11.539 -16.578 1 92.62 123 SER B CA 1
ATOM 2179 C C . SER B 1 123 ? -0.709 -10.102 -16.922 1 92.62 123 SER B C 1
ATOM 2181 O O . SER B 1 123 ? -1.427 -9.164 -16.578 1 92.62 123 SER B O 1
ATOM 2183 N N . TYR B 1 124 ? 0.381 -9.953 -17.625 1 91.56 124 TYR B N 1
ATOM 2184 C CA . TYR B 1 124 ? 0.751 -8.641 -18.141 1 91.56 124 TYR B CA 1
ATOM 2185 C C . TYR B 1 124 ? -0.255 -8.156 -19.188 1 91.56 124 TYR B C 1
ATOM 2187 O O . TYR B 1 124 ? -0.416 -6.953 -19.391 1 91.56 124 TYR B O 1
ATOM 2195 N N . ARG B 1 125 ? -0.92 -9.055 -19.812 1 91.69 125 ARG B N 1
ATOM 2196 C CA . ARG B 1 125 ? -1.896 -8.734 -20.844 1 91.69 125 ARG B CA 1
ATOM 2197 C C . ARG B 1 125 ? -3.059 -7.93 -20.266 1 91.69 125 ARG B C 1
ATOM 2199 O O . ARG B 1 125 ? -3.668 -7.117 -20.969 1 91.69 125 ARG B O 1
ATOM 2206 N N . THR B 1 126 ? -3.455 -8.188 -19.031 1 91.12 126 THR B N 1
ATOM 2207 C CA . THR B 1 126 ? -4.512 -7.441 -18.344 1 91.12 126 THR B CA 1
ATOM 2208 C C . THR B 1 126 ? -3.922 -6.332 -17.484 1 91.12 126 THR B C 1
ATOM 2210 O O . THR B 1 126 ? -4.527 -5.922 -16.5 1 91.12 126 THR B O 1
ATOM 2213 N N . GLU B 1 127 ? -2.703 -5.98 -17.672 1 93.38 127 GLU B N 1
ATOM 2214 C CA . GLU B 1 127 ? -1.986 -4.844 -17.094 1 93.38 127 GLU B CA 1
ATOM 2215 C C . GLU B 1 127 ? -1.449 -5.176 -15.703 1 93.38 127 GLU B C 1
ATOM 2217 O O . GLU B 1 127 ? -1.139 -4.273 -14.922 1 93.38 127 GLU B O 1
ATOM 2222 N N . GLY B 1 128 ? -1.489 -6.457 -15.391 1 95.19 128 GLY B N 1
ATOM 2223 C CA . GLY B 1 128 ? -0.728 -6.969 -14.258 1 95.19 128 GLY B CA 1
ATOM 2224 C C . GLY B 1 128 ? -1.352 -6.641 -12.922 1 95.19 128 GLY B C 1
ATOM 2225 O O . GLY B 1 128 ? -2.562 -6.785 -12.734 1 95.19 128 GLY B O 1
ATOM 2226 N N . ILE B 1 129 ? -0.484 -6.266 -11.906 1 95.81 129 ILE B N 1
ATOM 2227 C CA . ILE B 1 129 ? -0.894 -6.145 -10.516 1 95.81 129 ILE B CA 1
ATOM 2228 C C . ILE B 1 129 ? -1.049 -4.668 -10.148 1 95.81 129 ILE B C 1
ATOM 2230 O O . ILE B 1 129 ? -0.174 -3.854 -10.445 1 95.81 129 ILE B O 1
ATOM 2234 N N . ARG B 1 130 ? -2.119 -4.336 -9.484 1 93.62 130 ARG B N 1
ATOM 2235 C CA . ARG B 1 130 ? -2.367 -2.979 -9.016 1 93.62 130 ARG B CA 1
ATOM 2236 C C . ARG B 1 130 ? -1.862 -2.791 -7.586 1 93.62 130 ARG B C 1
ATOM 2238 O O . ARG B 1 130 ? -1.241 -1.774 -7.27 1 93.62 130 ARG B O 1
ATOM 2245 N N . THR B 1 131 ? -2.141 -3.707 -6.773 1 94.5 131 THR B N 1
ATOM 2246 C CA . THR B 1 131 ? -1.808 -3.553 -5.363 1 94.5 131 THR B CA 1
ATOM 2247 C C . THR B 1 131 ? -1.56 -4.91 -4.715 1 94.5 131 THR B C 1
ATOM 2249 O O . THR B 1 131 ? -1.91 -5.949 -5.281 1 94.5 131 THR B O 1
ATOM 2252 N N . VAL B 1 132 ? -0.916 -4.875 -3.568 1 94.5 132 VAL B N 1
ATOM 2253 C CA . VAL B 1 132 ? -0.594 -6.059 -2.773 1 94.5 132 VAL B CA 1
ATOM 2254 C C . VAL B 1 132 ? -0.822 -5.762 -1.293 1 94.5 132 VAL B C 1
ATOM 2256 O O . VAL B 1 132 ? -0.67 -4.621 -0.851 1 94.5 132 VAL B O 1
ATOM 2259 N N . ALA B 1 133 ? -1.233 -6.727 -0.567 1 93.25 133 ALA B N 1
ATOM 2260 C CA . ALA B 1 133 ? -1.407 -6.625 0.88 1 93.25 133 ALA B CA 1
ATOM 2261 C C . ALA B 1 133 ? -0.902 -7.883 1.582 1 93.25 133 ALA B C 1
ATOM 2263 O O . ALA B 1 133 ? -1.075 -8.992 1.077 1 93.25 133 ALA B O 1
ATOM 2264 N N . PHE B 1 134 ? -0.258 -7.621 2.73 1 88.69 134 PHE B N 1
ATOM 2265 C CA . PHE B 1 134 ? 0.222 -8.711 3.574 1 88.69 134 PHE B CA 1
ATOM 2266 C C . PHE B 1 134 ? -0.687 -8.898 4.781 1 88.69 134 PHE B C 1
ATOM 2268 O O . PHE B 1 134 ? -1.126 -7.922 5.395 1 88.69 134 PHE B O 1
ATOM 2275 N N . ALA B 1 135 ? -0.881 -10.211 4.992 1 83.06 135 ALA B N 1
ATOM 2276 C CA . ALA B 1 135 ? -1.505 -10.508 6.281 1 83.06 135 ALA B CA 1
ATOM 2277 C C . ALA B 1 135 ? -0.49 -10.406 7.414 1 83.06 135 ALA B C 1
ATOM 2279 O O . ALA B 1 135 ? 0.704 -10.633 7.211 1 83.06 135 ALA B O 1
ATOM 2280 N N . LEU B 1 136 ? -0.948 -10.125 8.594 1 76.31 136 LEU B N 1
ATOM 2281 C CA . LEU B 1 136 ? -0.068 -9.914 9.742 1 76.31 136 LEU B CA 1
ATOM 2282 C C . LEU B 1 136 ? 0.606 -11.227 10.148 1 76.31 136 LEU B C 1
ATOM 2284 O O . LEU B 1 136 ? 1.66 -11.211 10.789 1 76.31 136 LEU B O 1
ATOM 2288 N N . ASP B 1 137 ? 0.003 -12.359 9.797 1 71.62 137 ASP B N 1
ATOM 2289 C CA . ASP B 1 137 ? 0.606 -13.641 10.148 1 71.62 137 ASP B CA 1
ATOM 2290 C C . ASP B 1 137 ? 1.765 -13.977 9.211 1 71.62 137 ASP B C 1
ATOM 2292 O O . ASP B 1 137 ? 2.449 -14.984 9.406 1 71.62 137 ASP B O 1
ATOM 2296 N N . CYS B 1 138 ? 1.988 -13.141 8.234 1 73 138 CYS B N 1
ATOM 2297 C CA . CYS B 1 138 ? 3.059 -13.25 7.25 1 73 138 CYS B CA 1
ATOM 2298 C C . CYS B 1 138 ? 2.92 -14.523 6.426 1 73 138 CYS B C 1
ATOM 2300 O O . CYS B 1 138 ? 3.893 -15 5.836 1 73 138 CYS B O 1
ATOM 2302 N N . GLN B 1 139 ? 1.719 -15.102 6.453 1 76.38 139 GLN B N 1
ATOM 2303 C CA . GLN B 1 139 ? 1.518 -16.359 5.742 1 76.38 139 GLN B CA 1
ATOM 2304 C C . GLN B 1 139 ? 0.652 -16.156 4.504 1 76.38 139 GLN B C 1
ATOM 2306 O O . GLN B 1 139 ? 0.616 -17.016 3.617 1 76.38 139 GLN B O 1
ATOM 2311 N N . HIS B 1 140 ? 0.012 -15.102 4.512 1 83.94 140 HIS B N 1
ATOM 2312 C CA . HIS B 1 140 ? -0.909 -14.844 3.41 1 83.94 140 HIS B CA 1
ATOM 2313 C C . HIS B 1 140 ? -0.638 -13.484 2.773 1 83.94 140 HIS B C 1
ATOM 2315 O O . HIS B 1 140 ? -0.357 -12.508 3.477 1 83.94 140 HIS B O 1
ATOM 2321 N N . LEU B 1 141 ? -0.669 -13.5 1.48 1 89.62 141 LEU B N 1
ATOM 2322 C CA . LEU B 1 141 ? -0.617 -12.266 0.701 1 89.62 141 LEU B CA 1
ATOM 2323 C C . LEU B 1 141 ? -1.725 -12.234 -0.347 1 89.62 141 LEU B C 1
ATOM 2325 O O . LEU B 1 141 ? -2.123 -13.281 -0.863 1 89.62 141 LEU B O 1
ATOM 2329 N N . VAL B 1 142 ? -2.213 -11.062 -0.604 1 92.38 142 VAL B N 1
ATOM 2330 C CA . VAL B 1 142 ? -3.248 -10.906 -1.62 1 92.38 142 VAL B CA 1
ATOM 2331 C C . VAL B 1 142 ? -2.83 -9.836 -2.627 1 92.38 142 VAL B C 1
ATOM 2333 O O . VAL B 1 142 ? -2.328 -8.781 -2.242 1 92.38 142 VAL B O 1
ATOM 2336 N N . THR B 1 143 ? -2.936 -10.141 -3.873 1 95.12 143 THR B N 1
ATOM 2337 C CA . THR B 1 143 ? -2.736 -9.156 -4.93 1 95.12 143 THR B CA 1
ATOM 2338 C C . THR B 1 143 ? -4.047 -8.875 -5.656 1 95.12 143 THR B C 1
ATOM 2340 O O . THR B 1 143 ? -4.902 -9.75 -5.777 1 95.12 143 THR B O 1
ATOM 2343 N N . ALA B 1 144 ? -4.203 -7.688 -6.082 1 95.06 144 ALA B N 1
ATOM 2344 C CA . ALA B 1 144 ? -5.34 -7.301 -6.91 1 95.06 144 ALA B CA 1
ATOM 2345 C C . ALA B 1 144 ? -4.887 -6.879 -8.305 1 95.06 144 ALA B C 1
ATOM 2347 O O . ALA B 1 144 ? -3.926 -6.121 -8.445 1 95.06 144 ALA B O 1
ATOM 2348 N N . GLY B 1 145 ? -5.566 -7.371 -9.281 1 94.06 145 GLY B N 1
ATOM 2349 C CA . GLY B 1 145 ? -5.285 -6.961 -10.648 1 94.06 145 GLY B CA 1
ATOM 2350 C C . GLY B 1 145 ? -5.703 -5.535 -10.938 1 94.06 145 GLY B C 1
ATOM 2351 O O . GLY B 1 145 ? -6.523 -4.961 -10.219 1 94.06 145 GLY B O 1
ATOM 2352 N N . LEU B 1 146 ? -5.117 -4.969 -11.906 1 90.56 146 LEU B N 1
ATOM 2353 C CA . LEU B 1 146 ? -5.383 -3.57 -12.234 1 90.56 146 LEU B CA 1
ATOM 2354 C C . LEU B 1 146 ? -6.77 -3.41 -12.844 1 90.56 146 LEU B C 1
ATOM 2356 O O . LEU B 1 146 ? -7.523 -2.512 -12.461 1 90.56 146 LEU B O 1
ATOM 2360 N N . HIS B 1 147 ? -7.16 -4.293 -13.797 1 85.56 147 HIS B N 1
ATOM 2361 C CA . HIS B 1 147 ? -8.398 -4.035 -14.531 1 85.56 147 HIS B CA 1
ATOM 2362 C C . HIS B 1 147 ? -9.281 -5.273 -14.562 1 85.56 147 HIS B C 1
ATOM 2364 O O . HIS B 1 147 ? -10.406 -5.223 -15.062 1 85.56 147 HIS B O 1
ATOM 2370 N N . ASP B 1 148 ? -8.977 -6.391 -14.016 1 82.06 148 ASP B N 1
ATOM 2371 C CA . ASP B 1 148 ? -9.672 -7.641 -14.289 1 82.06 148 ASP B CA 1
ATOM 2372 C C . ASP B 1 148 ? -10.547 -8.055 -13.109 1 82.06 148 ASP B C 1
ATOM 2374 O O . ASP B 1 148 ? -11.25 -9.062 -13.172 1 82.06 148 ASP B O 1
ATOM 2378 N N . GLY B 1 149 ? -10.453 -7.285 -12 1 87.06 149 GLY B N 1
ATOM 2379 C CA . GLY B 1 149 ? -11.266 -7.621 -10.844 1 87.06 149 GLY B CA 1
ATOM 2380 C C . GLY B 1 149 ? -10.812 -8.883 -10.133 1 87.06 149 GLY B C 1
ATOM 2381 O O . GLY B 1 149 ? -11.523 -9.406 -9.273 1 87.06 149 GLY B O 1
ATOM 2382 N N . ALA B 1 150 ? -9.664 -9.398 -10.594 1 91.25 150 ALA B N 1
ATOM 2383 C CA . ALA B 1 150 ? -9.156 -10.648 -10.016 1 91.25 150 ALA B CA 1
ATOM 2384 C C . ALA B 1 150 ? -8.336 -10.375 -8.758 1 91.25 150 ALA B C 1
ATOM 2386 O O . ALA B 1 150 ? -7.539 -9.438 -8.719 1 91.25 150 ALA B O 1
ATOM 2387 N N . LEU B 1 151 ? -8.609 -11.125 -7.75 1 94.44 151 LEU B N 1
ATOM 2388 C CA . LEU B 1 151 ? -7.77 -11.195 -6.559 1 94.44 151 LEU B CA 1
ATOM 2389 C C . LEU B 1 151 ? -7.074 -12.547 -6.469 1 94.44 151 LEU B C 1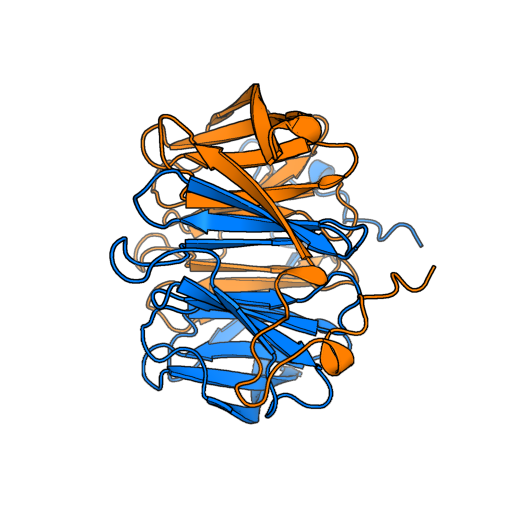
ATOM 2391 O O . LEU B 1 151 ? -7.684 -13.586 -6.746 1 94.44 151 LEU B O 1
ATOM 2395 N N . VAL B 1 152 ? -5.82 -12.523 -6.156 1 92.75 152 VAL B N 1
ATOM 2396 C CA . VAL B 1 152 ? -5.043 -13.742 -5.984 1 92.75 152 VAL B CA 1
ATOM 2397 C C . VAL B 1 152 ? -4.488 -13.805 -4.562 1 92.75 152 VAL B C 1
ATOM 2399 O O . VAL B 1 152 ? -3.881 -12.844 -4.086 1 92.75 152 VAL B O 1
ATOM 2402 N N . CYS B 1 153 ? -4.77 -14.82 -3.904 1 90.44 153 CYS B N 1
ATOM 2403 C CA . CYS B 1 153 ? -4.238 -15.062 -2.564 1 90.44 153 CYS B CA 1
ATOM 2404 C C . CYS B 1 153 ? -3.133 -16.109 -2.594 1 90.44 153 CYS B C 1
ATOM 2406 O O . CYS B 1 153 ? -3.309 -17.188 -3.164 1 90.44 153 CYS B O 1
ATOM 2408 N N . LEU B 1 154 ? -2.023 -15.703 -2.02 1 87.5 154 LEU B N 1
ATOM 2409 C CA . LEU B 1 154 ? -0.886 -16.609 -1.916 1 87.5 154 LEU B CA 1
ATOM 2410 C C . LEU B 1 154 ? -0.646 -17.016 -0.466 1 87.5 154 LEU B C 1
ATOM 2412 O O . LEU B 1 154 ? -0.597 -16.156 0.422 1 87.5 154 LEU B O 1
ATOM 2416 N N . ALA B 1 155 ? -0.644 -18.266 -0.221 1 82.94 155 ALA B N 1
ATOM 2417 C CA . ALA B 1 155 ? -0.29 -18.812 1.088 1 82.94 155 ALA B CA 1
ATOM 2418 C C . ALA B 1 155 ? 0.9 -19.75 0.984 1 82.94 155 ALA B C 1
ATOM 2420 O O . ALA B 1 155 ? 0.993 -20.547 0.04 1 82.94 155 ALA B O 1
ATOM 2421 N N . THR B 1 156 ? 1.905 -19.438 1.856 1 69.56 156 THR B N 1
ATOM 2422 C CA . THR B 1 156 ? 3.029 -20.359 1.864 1 69.56 156 THR B CA 1
ATOM 2423 C C . THR B 1 156 ? 2.607 -21.719 2.43 1 69.56 156 THR B C 1
ATOM 2425 O O . THR B 1 156 ? 1.775 -21.781 3.338 1 69.56 156 THR B O 1
ATOM 2428 N N . ARG B 1 157 ? 3.035 -22.766 1.768 1 61.94 157 ARG B N 1
ATOM 2429 C CA . ARG B 1 157 ? 2.727 -24.109 2.213 1 61.94 157 ARG B CA 1
ATOM 2430 C C . ARG B 1 157 ? 3.676 -24.562 3.32 1 61.94 157 ARG B C 1
ATOM 2432 O O . ARG B 1 157 ? 4.82 -24.109 3.383 1 61.94 157 ARG B O 1
#

Organism: Callorhinchus milii (NCBI:txid7868)

Radius of gyration: 18.41 Å; Cα contacts (8 Å, |Δi|>4): 869; chains: 2; bounding box: 42×51×44 Å

Sequence (314 aa):
MSVSVPDYSQATNYRGELATSTINKLKCQLDFPLTSVALHHNNHIFGYCNATKSIHKFLITTDEARGIFSLMPQVKVEGHQLAPGRLLLSPSCQWLLSVGRDGFLKIRDIGKLEKSLKIQCHSYRTEGIRTVAFALDCQHLVTAGLHDGALVCLATRMSVSVPDYSQATNYRGELATSTINKLKCQLDFPLTSVALHHNNHIFGYCNATKSIHKFLITTDEARGIFSLMPQVKVEGHQLAPGRLLLSPSCQWLLSVGRDGFLKIRDIGKLEKSLKIQCHSYRTEGIRTVAFALDCQHLVTAGLHDGALVCLATR

Secondary structure (DSSP, 8-state):
-------GGGGB-TTSBBPGGGEEEEEEE-SS--SEEEEPSTTEEEEEETTTTEEEEEEEEEETTTTEEEEEEEEEEE--SSSPPEEEE-TTSSEEEEE-TT-EEEEEETTEEEEEEEEE-S-GGGT-EEEEEE-TTSSEEEEEESSS-EEEEEEE-/-------GGGGB-TT-BBPGGGEEEEEEE-SS--SEEEEPSTTEEEEEETTTTEEEEEEEEEEGGGTEEEEEEEEEEE--SSSPPEEEE-TTSSEEEEE-TT-EEEEEETTEEEEEEEEE-S-GGGT-EEEEEE-TTSSEEEEEESSS-EEEEEEE-